Protein AF-A0A4Y9ZWA1-F1 (afdb_monomer_lite)

Foldseek 3Di:
DDDDDDDPVVPPPPPDDDPPPPPPPPDPPPPPDDPPPCPPPPPPDPPDDDDDDDDDDDDDPPVCVVVVVVVVVVVVVVCVVVVVVVVVVVVVVVVVVVVVVVVVVVVVVVVVVVVVVVVVVVVVVVVVVVVVPPDDPLVVDDFDDPVVCVVPPDPVLVPPVQVVDPVSNSVSRVVVVVVVVVVVVVVVVVVVVVVVVVVVVVVVVVVVVVVVVVVVVVVVVVVVVVVVVVVVVVVVPPDDDDDDDDDD

Radius of gyration: 60.55 Å; chains: 1; bounding box: 155×60×168 Å

Organism: NCBI:txid135208

Secondary structure (DSSP, 8-state):
-------GGGGGSTT-PPP------------------------------PPPPP-S----TTTHHHHHHHHHHHHHHHHHHHHHHHHHHHHHHHHHHHHHHHHHHHHHHHHHHHHHHHHHHHHHHHHHHHHHT---GGGGS----HHHHHHHS-GGGG-HHHHH-HHHHHHHHHHHHHHHHHHHHHHHHHHHHHHHHHHHHHHHHHHHHHHHHHHHHHHHHHHHHHHHHHHHHHHHH-PPPP------

Sequence (248 aa):
MHLMTTCSRCQAAAGRTPPRLRREPHRPLRTAYEAPVDLGLDVSPKQRHDPPQPHLQRPLAHHRRHLQGGAQDRARVATCIQEPANRAANAATRAHKQATAEARHEMDQTHLGLQNLLYEKRHLEREIDKCRQFASIYQDIPMYSTEEFVQLAPPEARTEAVMSNEHQLMLNRLGFELVERQRLD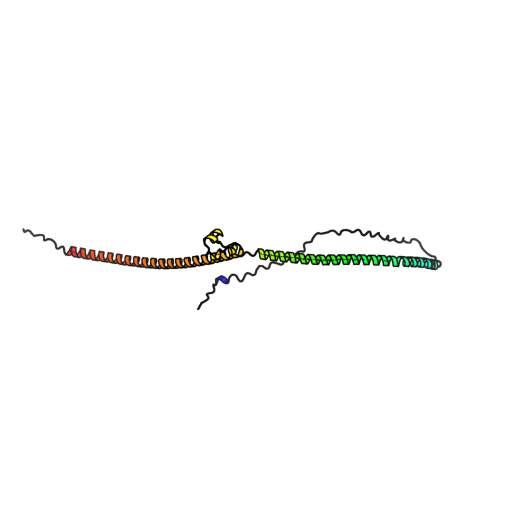KRAKELAQQKEELLKESKAKAAVVDNVKVQIDTLMKMAAEVGKKVDELVSTTAVPSASTPTPS

InterPro domains:
  IPR019163 THO complex, subunit 5 [PF09766] (85-232)
  IPR019163 THO complex, subunit 5 [PTHR13375] (85-235)

pLDDT: mean 75.82, std 22.79, range [34.41, 98.62]

Structure (mmCIF, N/CA/C/O backbone):
data_AF-A0A4Y9ZWA1-F1
#
_entry.id   AF-A0A4Y9ZWA1-F1
#
loop_
_atom_site.group_PDB
_atom_site.id
_atom_site.type_symbol
_atom_site.label_atom_id
_atom_site.label_alt_id
_atom_site.label_comp_id
_atom_site.label_asym_id
_atom_site.label_entity_id
_atom_site.label_seq_id
_atom_site.pdbx_PDB_ins_code
_atom_site.Cartn_x
_atom_site.Cartn_y
_atom_site.Cartn_z
_atom_site.occupancy
_atom_site.B_iso_or_equiv
_atom_site.auth_seq_id
_atom_site.auth_comp_id
_atom_site.auth_asym_id
_atom_site.auth_atom_id
_atom_site.pdbx_PDB_model_num
ATOM 1 N N . MET A 1 1 ? -0.146 15.873 38.771 1.00 43.28 1 MET A N 1
ATOM 2 C CA . MET A 1 1 ? 0.924 15.955 37.750 1.00 43.28 1 MET A CA 1
ATOM 3 C C . MET A 1 1 ? 1.484 1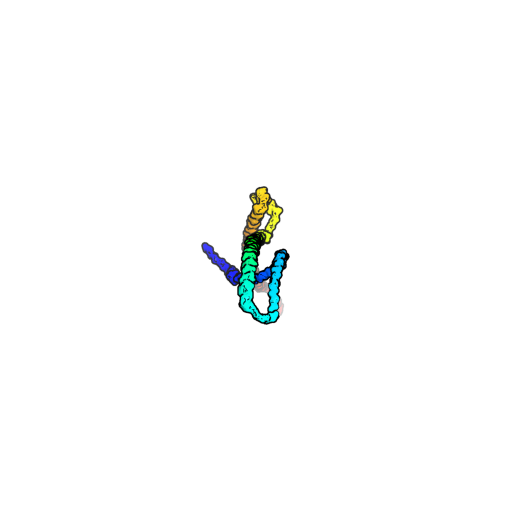4.554 37.583 1.00 43.28 1 MET A C 1
ATOM 5 O O . MET A 1 1 ? 1.758 13.906 38.581 1.00 43.28 1 MET A O 1
ATOM 9 N N . HIS A 1 2 ? 1.442 14.044 36.357 1.00 41.00 2 HIS A N 1
ATOM 10 C CA . HIS A 1 2 ? 1.299 12.626 36.026 1.00 41.00 2 HIS A CA 1
ATOM 11 C C . HIS A 1 2 ? 2.548 11.781 36.321 1.00 41.00 2 HIS A C 1
ATOM 13 O O . HIS A 1 2 ? 3.634 12.078 35.833 1.00 41.00 2 HIS A O 1
ATOM 19 N N . LEU A 1 3 ? 2.352 10.677 37.048 1.00 42.88 3 LEU A N 1
ATOM 20 C CA . LEU A 1 3 ? 3.281 9.550 37.103 1.00 42.88 3 LEU A CA 1
ATOM 21 C C . LEU A 1 3 ? 3.132 8.741 35.809 1.00 42.88 3 LEU A C 1
ATOM 23 O O . LEU A 1 3 ? 2.106 8.103 35.583 1.00 42.88 3 LEU A O 1
ATOM 27 N N . MET A 1 4 ? 4.154 8.779 34.955 1.00 46.38 4 MET A N 1
ATOM 28 C CA . MET A 1 4 ? 4.282 7.869 33.819 1.00 46.38 4 MET A CA 1
ATOM 29 C C . MET A 1 4 ? 4.766 6.508 34.316 1.00 46.38 4 MET A C 1
ATOM 31 O O . MET A 1 4 ? 5.947 6.307 34.584 1.00 46.38 4 MET A O 1
ATOM 35 N N . THR A 1 5 ? 3.839 5.565 34.445 1.00 50.94 5 THR A N 1
ATOM 36 C CA . THR A 1 5 ? 4.149 4.149 34.649 1.00 50.94 5 THR A CA 1
ATOM 37 C C . THR A 1 5 ? 4.496 3.546 33.288 1.00 50.94 5 THR A C 1
ATOM 39 O O . THR A 1 5 ? 3.624 3.310 32.452 1.00 50.94 5 THR A O 1
ATOM 42 N N . THR A 1 6 ? 5.783 3.341 33.024 1.00 55.28 6 THR A N 1
ATOM 43 C CA . THR A 1 6 ? 6.254 2.658 31.818 1.00 55.28 6 THR A CA 1
ATOM 44 C C . THR A 1 6 ? 5.997 1.156 31.947 1.00 55.28 6 THR A C 1
ATOM 46 O O . THR A 1 6 ? 6.427 0.484 32.881 1.00 55.28 6 THR A O 1
ATOM 49 N N . CYS A 1 7 ? 5.223 0.628 31.003 1.00 41.12 7 CYS A N 1
ATOM 50 C CA . CYS A 1 7 ? 4.844 -0.775 30.918 1.00 41.12 7 CYS A CA 1
ATOM 51 C C . CYS A 1 7 ? 6.077 -1.654 30.629 1.00 41.12 7 CYS A C 1
ATOM 53 O O . CYS A 1 7 ? 6.662 -1.597 29.548 1.00 41.12 7 CYS A O 1
ATOM 55 N N . SER A 1 8 ? 6.429 -2.519 31.585 1.00 49.88 8 SER A N 1
ATOM 56 C CA . SER A 1 8 ? 7.552 -3.475 31.537 1.00 49.88 8 SER A CA 1
ATOM 57 C C . SER A 1 8 ? 7.436 -4.537 30.418 1.00 49.88 8 SER A C 1
ATOM 59 O O . SER A 1 8 ? 8.360 -5.307 30.173 1.00 49.88 8 SER A O 1
ATOM 61 N N . ARG A 1 9 ? 6.331 -4.557 29.658 1.00 47.41 9 ARG A N 1
ATOM 62 C CA . ARG A 1 9 ? 6.114 -5.495 28.542 1.00 47.41 9 ARG A CA 1
ATOM 63 C C . ARG A 1 9 ? 6.717 -5.062 27.201 1.00 47.41 9 ARG A C 1
ATOM 65 O O . ARG A 1 9 ? 6.780 -5.885 26.293 1.00 47.41 9 ARG A O 1
ATOM 72 N N . CYS A 1 10 ? 7.211 -3.829 27.072 1.00 43.22 10 CYS A N 1
ATOM 73 C CA . CYS A 1 10 ? 7.828 -3.349 25.826 1.00 43.22 10 CYS A CA 1
ATOM 74 C C . CYS A 1 10 ? 9.330 -3.675 25.702 1.00 43.22 10 CYS A C 1
ATOM 76 O O . CYS A 1 10 ? 9.922 -3.439 24.652 1.00 43.22 10 CYS A O 1
ATOM 78 N N . GLN A 1 11 ? 9.962 -4.245 26.734 1.00 46.03 11 GLN A N 1
ATOM 79 C CA . GLN A 1 11 ? 11.420 -4.431 26.767 1.00 46.03 11 GLN A CA 1
ATOM 80 C C . GLN A 1 11 ? 11.912 -5.763 26.166 1.00 46.03 11 GLN A C 1
ATOM 82 O O . GLN A 1 11 ? 13.111 -6.021 26.140 1.00 46.03 11 GLN A O 1
ATOM 87 N N . ALA A 1 12 ? 11.014 -6.598 25.628 1.00 45.56 12 ALA A N 1
ATOM 88 C CA . ALA A 1 12 ? 11.356 -7.930 25.111 1.00 45.56 12 ALA A CA 1
ATOM 89 C C . ALA A 1 12 ? 11.562 -8.016 23.580 1.00 45.56 12 ALA A C 1
ATOM 91 O O . ALA A 1 12 ? 11.820 -9.103 23.063 1.00 45.56 12 ALA A O 1
ATOM 92 N N . ALA A 1 13 ? 11.470 -6.908 22.833 1.00 43.72 13 ALA A N 1
ATOM 93 C CA . ALA A 1 13 ? 11.552 -6.926 21.362 1.00 43.72 13 ALA A CA 1
ATOM 94 C C . ALA A 1 13 ? 12.786 -6.217 20.762 1.00 43.72 13 ALA A C 1
ATOM 96 O O . ALA A 1 13 ? 12.959 -6.229 19.548 1.00 43.72 13 ALA A O 1
ATOM 97 N N . ALA A 1 14 ? 13.676 -5.647 21.581 1.00 44.75 14 ALA A N 1
ATOM 98 C CA . ALA A 1 14 ? 14.806 -4.825 21.118 1.00 44.75 14 ALA A CA 1
ATOM 99 C C . ALA A 1 14 ? 16.137 -5.590 20.928 1.00 44.75 14 ALA A C 1
ATOM 101 O O . ALA A 1 14 ? 17.203 -4.983 20.947 1.00 44.75 14 ALA A O 1
ATOM 102 N N . GLY A 1 15 ? 16.102 -6.920 20.773 1.00 42.69 15 GLY A N 1
ATOM 103 C CA . GLY A 1 15 ? 17.313 -7.759 20.768 1.00 42.69 15 GLY A CA 1
ATOM 104 C C . GLY A 1 15 ? 17.444 -8.766 19.626 1.00 42.69 15 GLY A C 1
ATOM 105 O O . GLY A 1 15 ? 18.379 -9.561 19.637 1.00 42.69 15 GLY A O 1
ATOM 106 N N . ARG A 1 16 ? 16.537 -8.782 18.642 1.00 43.50 16 ARG A N 1
ATOM 107 C CA . ARG A 1 16 ? 16.669 -9.692 17.493 1.00 43.50 16 ARG A CA 1
ATOM 108 C C . ARG A 1 16 ? 17.358 -8.962 16.353 1.00 43.50 16 ARG A C 1
ATOM 110 O O . ARG A 1 16 ? 16.722 -8.308 15.533 1.00 43.50 16 ARG A O 1
ATOM 117 N N . THR A 1 17 ? 18.680 -9.075 16.331 1.00 53.56 17 THR A N 1
ATOM 118 C CA . THR A 1 17 ? 19.480 -8.823 15.136 1.00 53.56 17 THR A CA 1
ATOM 119 C C . THR A 1 17 ? 18.870 -9.606 13.966 1.00 53.56 17 THR A C 1
ATOM 121 O O . THR A 1 17 ? 18.650 -10.814 14.095 1.00 53.56 17 THR A O 1
ATOM 124 N N . PRO A 1 18 ? 18.553 -8.955 12.833 1.00 50.31 18 PRO A N 1
ATOM 125 C CA . PRO A 1 18 ? 18.079 -9.673 11.660 1.00 50.31 18 PRO A CA 1
ATOM 126 C C . PRO A 1 18 ? 19.168 -10.663 11.222 1.00 50.31 18 PRO A C 1
ATOM 128 O O . PRO A 1 18 ? 20.361 -10.349 11.348 1.00 50.31 18 PRO A O 1
ATOM 131 N N . PRO A 1 19 ? 18.804 -11.861 10.728 1.00 42.38 19 PRO A N 1
ATOM 132 C CA . PRO A 1 19 ? 19.794 -12.811 10.257 1.00 42.38 19 PRO A CA 1
ATOM 133 C C . PRO A 1 19 ? 20.601 -12.120 9.159 1.00 42.38 19 PRO A C 1
ATOM 135 O O . PRO A 1 19 ? 20.037 -11.627 8.181 1.00 42.38 19 PRO A O 1
ATOM 138 N N . ARG A 1 20 ? 21.927 -12.039 9.343 1.00 46.75 20 ARG A N 1
ATOM 139 C CA . ARG A 1 20 ? 22.844 -11.622 8.282 1.00 46.75 20 ARG A CA 1
ATOM 140 C C . ARG A 1 20 ? 22.593 -12.555 7.105 1.00 46.75 20 ARG A C 1
ATOM 142 O O . ARG A 1 20 ? 23.061 -13.692 7.118 1.00 46.75 20 ARG A O 1
ATOM 149 N N . LEU A 1 21 ? 21.846 -12.078 6.110 1.00 43.31 21 LEU A N 1
ATOM 150 C CA . LEU A 1 21 ? 21.773 -12.706 4.803 1.00 43.31 21 LEU A CA 1
ATOM 151 C C . LEU A 1 21 ? 23.219 -12.828 4.337 1.00 43.31 21 LEU A C 1
ATOM 153 O O . LEU A 1 21 ? 23.888 -11.818 4.089 1.00 43.31 21 LEU A O 1
ATOM 157 N N . ARG A 1 22 ? 23.734 -14.064 4.339 1.00 40.47 22 ARG A N 1
ATOM 158 C CA . ARG A 1 22 ? 25.028 -14.376 3.745 1.00 40.47 22 ARG A CA 1
ATOM 159 C C . ARG A 1 22 ? 24.984 -13.765 2.353 1.00 40.47 22 ARG A C 1
ATOM 161 O O . ARG A 1 22 ? 24.125 -14.122 1.552 1.00 40.47 22 ARG A O 1
ATOM 168 N N . ARG A 1 23 ? 25.878 -12.811 2.088 1.00 44.91 23 ARG A N 1
ATOM 169 C CA . ARG A 1 23 ? 26.215 -12.435 0.720 1.00 44.91 23 ARG A CA 1
ATOM 170 C C . ARG A 1 23 ? 26.844 -13.680 0.109 1.00 44.91 23 ARG A C 1
ATOM 172 O O . ARG A 1 23 ? 28.042 -13.900 0.253 1.00 44.91 23 ARG A O 1
ATOM 179 N N . GLU A 1 24 ? 26.005 -14.533 -0.465 1.00 41.31 24 GLU A N 1
ATOM 180 C CA . GLU A 1 24 ? 26.431 -15.537 -1.426 1.00 41.31 24 GLU A CA 1
ATOM 181 C C . GLU A 1 24 ? 27.261 -14.790 -2.479 1.00 41.31 24 GLU A C 1
ATOM 183 O O . GLU A 1 24 ? 26.775 -13.800 -3.042 1.00 41.31 24 GLU A O 1
ATOM 188 N N . PRO A 1 25 ? 28.527 -15.169 -2.712 1.00 39.69 25 PRO A N 1
ATOM 189 C CA . PRO A 1 25 ? 29.263 -14.610 -3.825 1.00 39.69 25 PRO A CA 1
ATOM 190 C C . PRO A 1 25 ? 28.511 -15.044 -5.080 1.00 39.69 25 PRO A C 1
ATOM 192 O O . PRO A 1 25 ? 28.431 -16.235 -5.373 1.00 39.69 25 PRO A O 1
ATOM 195 N N . HIS A 1 26 ? 27.906 -14.084 -5.784 1.00 41.75 26 HIS A N 1
ATOM 196 C CA . HIS A 1 26 ? 27.240 -14.343 -7.052 1.00 41.75 26 HIS A CA 1
ATOM 197 C C . HIS A 1 26 ? 28.223 -15.074 -7.967 1.00 41.75 26 HIS A C 1
ATOM 199 O O . HIS A 1 26 ? 29.169 -14.489 -8.493 1.00 41.75 26 HIS A O 1
ATOM 205 N N . ARG A 1 27 ? 27.996 -16.380 -8.130 1.00 42.94 27 ARG A N 1
ATOM 206 C CA . ARG A 1 27 ? 28.629 -17.191 -9.159 1.00 42.94 27 ARG A CA 1
ATOM 207 C C . ARG A 1 27 ? 28.273 -16.519 -10.485 1.00 42.94 27 ARG A C 1
ATOM 209 O O . ARG A 1 27 ? 27.078 -16.389 -10.762 1.00 42.94 27 ARG A O 1
ATOM 216 N N . PRO A 1 28 ? 29.246 -16.060 -11.286 1.00 40.94 28 PRO A N 1
ATOM 217 C CA . PRO A 1 28 ? 28.919 -15.492 -12.579 1.00 40.94 28 PRO A CA 1
ATOM 218 C C . PRO A 1 28 ? 28.241 -16.595 -13.388 1.00 40.94 28 PRO A C 1
ATOM 220 O O . PRO A 1 28 ? 28.810 -17.671 -13.597 1.00 40.94 28 PRO A O 1
ATOM 223 N N . LEU A 1 29 ? 26.987 -16.355 -13.774 1.00 42.50 29 LEU A N 1
ATOM 224 C CA . LEU A 1 29 ? 26.302 -17.195 -14.740 1.00 42.50 29 LEU A CA 1
ATOM 225 C C . LEU A 1 29 ? 27.134 -17.125 -16.019 1.00 42.50 29 LEU A C 1
ATOM 227 O O . LEU A 1 29 ? 27.251 -16.064 -16.628 1.00 42.50 29 LEU A O 1
ATOM 231 N N . ARG A 1 30 ? 27.756 -18.253 -16.383 1.00 43.47 30 ARG A N 1
ATOM 232 C CA . ARG A 1 30 ? 28.316 -18.460 -17.718 1.00 43.47 30 ARG A CA 1
ATOM 233 C C . ARG A 1 30 ? 27.165 -18.297 -18.704 1.00 43.47 30 ARG A C 1
ATOM 235 O O . ARG A 1 30 ? 26.399 -19.231 -18.919 1.00 43.47 30 ARG A O 1
ATOM 242 N N . THR A 1 31 ? 27.036 -17.110 -19.275 1.00 37.81 31 THR A N 1
ATOM 243 C CA . THR A 1 31 ? 26.234 -16.889 -20.469 1.00 37.81 31 THR A CA 1
ATOM 244 C C . THR A 1 31 ? 26.940 -17.600 -21.614 1.00 37.81 31 THR A C 1
ATOM 246 O O . THR A 1 31 ? 27.989 -17.168 -22.088 1.00 37.81 31 THR A O 1
ATOM 249 N N . ALA A 1 32 ? 26.396 -18.752 -21.992 1.00 46.44 32 ALA A N 1
ATOM 250 C CA . ALA A 1 32 ? 26.634 -19.356 -23.287 1.00 46.44 32 ALA A CA 1
ATOM 251 C C . ALA A 1 32 ? 25.995 -18.444 -24.343 1.00 46.44 32 ALA A C 1
ATOM 253 O O . ALA A 1 32 ? 24.777 -18.359 -24.382 1.00 46.44 32 ALA A O 1
ATOM 254 N N . TYR A 1 33 ? 26.814 -17.714 -25.099 1.00 41.97 33 TYR A N 1
ATOM 255 C CA . TYR A 1 33 ? 26.493 -16.957 -26.321 1.00 41.97 33 TYR A CA 1
ATOM 256 C C . TYR A 1 33 ? 27.827 -16.317 -26.748 1.00 41.97 33 TYR A C 1
ATOM 258 O O . TYR A 1 33 ? 28.450 -15.648 -25.932 1.00 41.97 33 TYR A O 1
ATOM 266 N N . GLU A 1 34 ? 28.426 -16.505 -27.913 1.00 36.47 34 GLU A N 1
ATOM 267 C CA . GLU A 1 34 ? 28.118 -17.216 -29.147 1.00 36.47 34 GLU A CA 1
ATOM 268 C C . GLU A 1 34 ? 29.480 -17.645 -29.724 1.00 36.47 34 GLU A C 1
ATOM 270 O O . GLU A 1 34 ? 30.508 -17.018 -29.442 1.00 36.47 34 GLU A O 1
ATOM 275 N N . ALA A 1 35 ? 29.514 -18.738 -30.487 1.00 40.69 35 ALA A N 1
ATOM 276 C CA . ALA A 1 35 ? 30.707 -19.115 -31.238 1.00 40.69 35 ALA A CA 1
ATOM 277 C C . ALA A 1 35 ? 31.173 -17.928 -32.108 1.00 40.69 35 ALA A C 1
ATOM 279 O O . ALA A 1 35 ? 30.326 -17.230 -32.668 1.00 40.69 35 ALA A O 1
ATOM 280 N N . PRO A 1 36 ? 32.488 -17.674 -32.226 1.00 38.84 36 PRO A N 1
ATOM 281 C CA . PRO A 1 36 ? 32.981 -16.603 -33.078 1.00 38.84 36 PRO A CA 1
ATOM 282 C C . PRO A 1 36 ? 32.501 -16.859 -34.507 1.00 38.84 36 PRO A C 1
ATOM 284 O O . PRO A 1 36 ? 32.773 -17.917 -35.075 1.00 38.84 36 PRO A O 1
ATOM 287 N N . VAL A 1 37 ? 31.764 -15.900 -35.068 1.00 46.84 37 VAL A N 1
ATOM 288 C CA . VAL A 1 37 ? 31.480 -15.871 -36.501 1.00 46.84 37 VAL A CA 1
ATOM 289 C C . VAL A 1 37 ? 32.829 -15.722 -37.187 1.00 46.84 37 VAL A C 1
ATOM 291 O O . VAL A 1 37 ? 33.472 -14.674 -37.105 1.00 46.84 37 VAL A O 1
ATOM 294 N N . ASP A 1 38 ? 33.276 -16.816 -37.791 1.00 41.38 38 ASP A N 1
ATOM 295 C CA . ASP A 1 38 ? 34.463 -16.884 -38.626 1.00 41.38 38 ASP A CA 1
ATOM 296 C C . ASP A 1 38 ? 34.188 -16.055 -39.885 1.00 41.38 38 ASP A C 1
ATOM 298 O O . ASP A 1 38 ? 33.695 -16.541 -40.904 1.00 41.38 38 ASP A O 1
ATOM 302 N N . LEU A 1 39 ? 34.410 -14.743 -39.783 1.00 44.44 39 LEU A N 1
ATOM 303 C CA . LEU A 1 39 ? 34.543 -13.883 -40.946 1.00 44.44 39 LEU A CA 1
ATOM 304 C C . LEU A 1 39 ? 35.854 -14.282 -41.606 1.00 44.44 39 LEU A C 1
ATOM 306 O O . LEU A 1 39 ? 36.912 -13.747 -41.273 1.00 44.44 39 LEU A O 1
ATOM 310 N N . GLY A 1 40 ? 35.742 -15.263 -42.504 1.00 42.88 40 GLY A N 1
ATOM 311 C CA . GLY A 1 40 ? 36.793 -15.739 -43.386 1.00 42.88 40 GLY A CA 1
ATOM 312 C C . GLY A 1 40 ? 37.426 -14.574 -44.131 1.00 42.88 40 GLY A C 1
ATOM 313 O O . GLY A 1 40 ? 37.027 -14.213 -45.235 1.00 42.88 40 GLY A O 1
ATOM 314 N N . LEU A 1 41 ? 38.431 -13.973 -43.505 1.00 40.38 41 LEU A N 1
ATOM 315 C CA . LEU A 1 41 ? 39.441 -13.214 -44.201 1.00 40.38 41 LEU A CA 1
ATOM 316 C C . LEU A 1 41 ? 40.274 -14.254 -44.927 1.00 40.38 41 LEU A C 1
ATOM 318 O O . LEU A 1 41 ? 41.019 -15.015 -44.310 1.00 40.38 41 LEU A O 1
ATOM 322 N N . ASP A 1 42 ? 40.089 -14.286 -46.239 1.00 38.88 42 ASP A N 1
ATOM 323 C CA . ASP A 1 42 ? 40.860 -15.065 -47.191 1.00 38.88 42 ASP A CA 1
ATOM 324 C C . ASP A 1 42 ? 42.324 -14.587 -47.147 1.00 38.88 42 ASP A C 1
ATOM 326 O O . ASP A 1 42 ? 42.802 -13.787 -47.954 1.00 38.88 42 ASP A O 1
ATOM 330 N N . VAL A 1 43 ? 43.050 -15.009 -46.110 1.00 45.50 43 VAL A N 1
ATOM 331 C CA . VAL A 1 43 ? 44.497 -14.859 -46.030 1.00 45.50 43 VAL A CA 1
ATOM 332 C C . VAL A 1 43 ? 45.061 -15.966 -46.901 1.00 45.50 43 VAL A C 1
ATOM 334 O O . VAL A 1 43 ? 45.414 -17.043 -46.419 1.00 45.50 43 VAL A O 1
ATOM 337 N N . SER A 1 44 ? 45.126 -15.688 -48.205 1.00 37.88 44 SER A N 1
ATOM 338 C CA . SER A 1 44 ? 45.866 -16.512 -49.157 1.00 37.88 44 SER A CA 1
ATOM 339 C C . SER A 1 44 ? 47.222 -16.893 -48.545 1.00 37.88 44 SER A C 1
ATOM 341 O O . SER A 1 44 ? 47.996 -16.001 -48.168 1.00 37.88 44 SER A O 1
ATOM 343 N N . PRO A 1 45 ? 47.535 -18.195 -48.409 1.00 39.03 45 PRO A N 1
ATOM 344 C CA . PRO A 1 45 ? 48.785 -18.620 -47.809 1.00 39.03 45 PRO A CA 1
ATOM 345 C C . PRO A 1 45 ? 49.942 -18.113 -48.670 1.00 39.03 45 PRO A C 1
ATOM 347 O O . PRO A 1 45 ? 50.088 -18.515 -49.825 1.00 39.03 45 PRO A O 1
ATOM 350 N N . LYS A 1 46 ? 50.804 -17.247 -48.117 1.00 47.31 46 LYS A N 1
ATOM 351 C CA . LYS A 1 46 ? 52.144 -17.035 -48.679 1.00 47.31 46 LYS A CA 1
ATOM 352 C C . LYS A 1 46 ? 52.817 -18.408 -48.717 1.00 47.31 46 LYS A C 1
ATOM 354 O O . LYS A 1 46 ? 53.214 -18.916 -47.668 1.00 47.31 46 LYS A O 1
ATOM 359 N N . GLN A 1 47 ? 52.910 -19.013 -49.903 1.00 41.50 47 GLN A N 1
ATOM 360 C CA . GLN A 1 47 ? 53.679 -20.232 -50.122 1.00 41.50 47 GLN A CA 1
ATOM 361 C C . GLN A 1 47 ? 55.104 -19.979 -49.621 1.00 41.50 47 GLN A C 1
ATOM 363 O O . GLN A 1 47 ? 55.851 -19.182 -50.191 1.00 41.50 47 GLN A O 1
ATOM 368 N N . ARG A 1 48 ? 55.468 -20.615 -48.504 1.00 39.25 48 ARG A N 1
ATOM 369 C CA . ARG A 1 48 ? 56.866 -20.720 -48.098 1.00 39.25 48 ARG A CA 1
ATOM 370 C C . ARG A 1 48 ? 57.510 -21.672 -49.092 1.00 39.25 48 ARG A C 1
ATOM 372 O O . ARG A 1 48 ? 57.252 -22.869 -49.050 1.00 39.25 48 ARG A O 1
ATOM 379 N N . HIS A 1 49 ? 58.299 -21.141 -50.014 1.00 41.72 49 HIS A N 1
ATOM 380 C CA . HIS A 1 49 ? 59.210 -21.982 -50.772 1.00 41.72 49 HIS A CA 1
ATOM 381 C C . HIS A 1 49 ? 60.340 -22.415 -49.835 1.00 41.72 49 HIS A C 1
ATOM 383 O O . HIS A 1 49 ? 61.194 -21.604 -49.474 1.00 41.72 49 HIS A O 1
ATOM 389 N N . ASP A 1 50 ? 60.311 -23.681 -49.419 1.00 34.41 50 ASP A N 1
ATOM 390 C CA . ASP A 1 50 ? 61.444 -24.327 -48.763 1.00 34.41 50 ASP A CA 1
ATOM 391 C C . ASP A 1 50 ? 62.615 -24.448 -49.756 1.00 34.41 50 ASP A C 1
ATOM 393 O O . ASP A 1 50 ? 62.403 -24.799 -50.923 1.00 34.41 50 ASP A O 1
ATOM 397 N N . PRO A 1 51 ? 63.860 -24.153 -49.341 1.00 43.53 51 PRO A N 1
ATOM 398 C CA . PRO A 1 51 ? 65.014 -24.291 -50.216 1.00 43.53 51 PRO A CA 1
ATOM 399 C C . PRO A 1 51 ? 65.397 -25.777 -50.346 1.00 43.53 51 PRO A C 1
ATOM 401 O O . PRO A 1 51 ? 65.382 -26.502 -49.347 1.00 43.53 51 PRO A O 1
ATOM 404 N N . PRO A 1 52 ? 65.789 -26.262 -51.540 1.00 38.25 52 PRO A N 1
ATOM 405 C CA . PRO A 1 52 ? 66.197 -27.650 -51.699 1.00 38.25 52 PRO A CA 1
ATOM 406 C C . PRO A 1 52 ? 67.560 -27.900 -51.033 1.00 38.25 52 PRO A C 1
ATOM 408 O O . PRO A 1 52 ? 68.491 -27.099 -51.146 1.00 38.25 52 PRO A O 1
ATOM 411 N N . GLN A 1 53 ? 67.659 -29.031 -50.330 1.00 39.81 53 GLN A N 1
ATOM 412 C CA . GLN A 1 53 ? 68.860 -29.520 -49.643 1.00 39.81 53 GLN A CA 1
ATOM 413 C C . GLN A 1 53 ? 70.039 -29.748 -50.613 1.00 39.81 53 GLN A C 1
ATOM 415 O O . GLN A 1 53 ? 69.829 -30.254 -51.721 1.00 39.81 53 GLN A O 1
ATOM 420 N N . PRO A 1 54 ? 71.290 -29.448 -50.209 1.00 48.81 54 PRO A N 1
ATOM 421 C CA . PRO A 1 54 ? 72.451 -29.576 -51.075 1.00 48.81 54 PRO A CA 1
ATOM 422 C C . PRO A 1 54 ? 73.038 -30.989 -50.981 1.00 48.81 54 PRO A C 1
ATOM 424 O O . PRO A 1 54 ? 73.400 -31.444 -49.898 1.00 48.81 54 PRO A O 1
ATOM 427 N N . HIS A 1 55 ? 73.212 -31.668 -52.114 1.00 46.12 55 HIS A N 1
ATOM 428 C CA . HIS A 1 55 ? 74.079 -32.842 -52.186 1.00 46.12 55 HIS A CA 1
ATOM 429 C C . HIS A 1 55 ? 75.140 -32.677 -53.285 1.00 46.12 55 HIS A C 1
ATOM 431 O O . HIS A 1 55 ? 74.851 -32.265 -54.403 1.00 46.12 55 HIS A O 1
ATOM 437 N N . LEU A 1 56 ? 76.365 -33.027 -52.881 1.00 40.53 56 LEU A N 1
ATOM 438 C CA . LEU A 1 56 ? 77.648 -33.145 -53.586 1.00 40.53 56 LEU A CA 1
ATOM 439 C C . LEU A 1 56 ? 78.555 -31.906 -53.824 1.00 40.53 56 LEU A C 1
ATOM 441 O O . LEU A 1 56 ? 78.279 -30.978 -54.576 1.00 40.53 56 LEU A O 1
ATOM 445 N N . GLN A 1 57 ? 79.695 -32.010 -53.121 1.00 42.72 57 GLN A N 1
ATOM 446 C CA . GLN A 1 57 ? 81.027 -31.380 -53.135 1.00 42.72 57 GLN A CA 1
ATOM 447 C C . GLN A 1 57 ? 81.482 -30.394 -54.254 1.00 42.72 57 GLN A C 1
ATOM 449 O O . GLN A 1 57 ? 81.504 -30.718 -55.432 1.00 42.72 57 GLN A O 1
ATOM 454 N N . ARG A 1 58 ? 81.999 -29.234 -53.769 1.00 43.38 58 ARG A N 1
ATOM 455 C CA . ARG A 1 58 ? 83.248 -28.434 -54.052 1.00 43.38 58 ARG A CA 1
ATOM 456 C C . ARG A 1 58 ? 84.209 -28.847 -55.212 1.00 43.38 58 ARG A C 1
ATOM 458 O O . ARG A 1 58 ? 84.248 -30.028 -55.512 1.00 43.38 58 ARG A O 1
ATOM 465 N N . PRO A 1 59 ? 85.186 -27.997 -55.667 1.00 54.75 59 PRO A N 1
ATOM 466 C CA . PRO A 1 59 ? 85.457 -26.557 -55.429 1.00 54.75 59 PRO A CA 1
ATOM 467 C C . PRO A 1 59 ? 85.942 -25.754 -56.682 1.00 54.75 59 PRO A C 1
ATOM 469 O O . PRO A 1 59 ? 86.910 -26.136 -57.325 1.00 54.75 59 PRO A O 1
ATOM 472 N N . LEU A 1 60 ? 85.436 -24.537 -56.937 1.00 43.94 60 LEU A N 1
ATOM 473 C CA . LEU A 1 60 ? 86.159 -23.542 -57.765 1.00 43.94 60 LEU A CA 1
ATOM 474 C C . LEU A 1 60 ? 86.068 -22.149 -57.128 1.00 43.94 60 LEU A C 1
ATOM 476 O O . LEU A 1 60 ? 85.149 -21.370 -57.370 1.00 43.94 60 LEU A O 1
ATOM 480 N N . ALA A 1 61 ? 87.026 -21.842 -56.253 1.00 52.59 61 ALA A N 1
ATOM 481 C CA . ALA A 1 61 ? 87.018 -20.652 -55.400 1.00 52.59 61 ALA A CA 1
ATOM 482 C C . ALA A 1 61 ? 87.341 -19.323 -56.125 1.00 52.59 61 ALA A C 1
ATOM 484 O O . ALA A 1 61 ? 87.153 -18.260 -55.537 1.00 52.59 61 ALA A O 1
ATOM 485 N N . HIS A 1 62 ? 87.776 -19.345 -57.394 1.00 47.00 62 HIS A N 1
ATOM 486 C CA . HIS A 1 62 ? 88.159 -18.124 -58.125 1.00 47.00 62 HIS A CA 1
ATOM 487 C C . HIS A 1 62 ? 87.071 -17.554 -59.053 1.00 47.00 62 HIS A C 1
ATOM 489 O O . HIS A 1 62 ? 86.945 -16.337 -59.142 1.00 47.00 62 HIS A O 1
ATOM 495 N N . HIS A 1 63 ? 86.205 -18.384 -59.645 1.00 44.75 63 HIS A N 1
ATOM 496 C CA . HIS A 1 63 ? 85.017 -17.914 -60.388 1.00 44.75 63 HIS A CA 1
ATOM 497 C C . HIS A 1 63 ? 83.824 -17.580 -59.477 1.00 44.75 63 HIS A C 1
ATOM 499 O O . HIS A 1 63 ? 82.895 -16.869 -59.862 1.00 44.75 63 HIS A O 1
ATOM 505 N N . ARG A 1 64 ? 83.865 -18.057 -58.228 1.00 45.59 64 ARG A N 1
ATOM 506 C CA . ARG A 1 64 ? 82.789 -17.873 -57.254 1.00 45.59 64 ARG A CA 1
ATOM 507 C C . ARG A 1 64 ? 82.629 -16.421 -56.800 1.00 45.59 64 ARG A C 1
ATOM 509 O O . ARG A 1 64 ? 81.514 -16.049 -56.476 1.00 45.59 64 ARG A O 1
ATOM 516 N N . ARG A 1 65 ? 83.682 -15.592 -56.828 1.00 45.66 65 ARG A N 1
ATOM 517 C CA . ARG A 1 65 ? 83.622 -14.179 -56.395 1.00 45.66 65 ARG A CA 1
ATOM 518 C C . ARG A 1 65 ? 82.896 -13.255 -57.391 1.00 45.66 65 ARG A C 1
ATOM 520 O O . ARG A 1 65 ? 82.120 -12.415 -56.953 1.00 45.66 65 ARG A O 1
ATOM 527 N N . HIS A 1 66 ? 83.059 -13.452 -58.705 1.00 47.22 66 HIS A N 1
ATOM 528 C CA . HIS A 1 66 ? 82.355 -12.658 -59.731 1.00 47.22 66 HIS A CA 1
ATOM 529 C C . HIS A 1 66 ? 80.885 -13.079 -59.916 1.00 47.22 66 HIS A C 1
ATOM 531 O O . HIS A 1 66 ? 80.014 -12.222 -60.049 1.00 47.22 66 HIS A O 1
ATOM 537 N N . LEU A 1 67 ? 80.582 -14.383 -59.842 1.00 47.75 67 LEU A N 1
ATOM 538 C CA . LEU A 1 67 ? 79.199 -14.887 -59.818 1.00 47.75 67 LEU A CA 1
ATOM 539 C C . LEU A 1 67 ? 78.481 -14.564 -58.494 1.00 47.75 67 LEU A C 1
ATOM 541 O O . LEU A 1 67 ? 77.274 -14.334 -58.500 1.00 47.75 67 LEU A O 1
ATOM 545 N N . GLN A 1 68 ? 79.207 -14.489 -57.368 1.00 52.34 68 GLN A N 1
ATOM 546 C CA . GLN A 1 68 ? 78.654 -14.024 -56.090 1.00 52.34 68 GLN A CA 1
ATOM 547 C C . GLN A 1 68 ? 78.261 -12.548 -56.118 1.00 52.34 68 GLN A C 1
ATOM 549 O O . GLN A 1 68 ? 77.250 -12.229 -55.507 1.00 52.34 68 GLN A O 1
ATOM 554 N N . GLY A 1 69 ? 78.989 -11.679 -56.830 1.00 54.09 69 GLY A N 1
ATOM 555 C CA . GLY A 1 69 ? 78.606 -10.273 -57.013 1.00 54.09 69 GLY A CA 1
ATOM 556 C C . GLY A 1 69 ? 77.267 -10.141 -57.741 1.00 54.09 69 GLY A C 1
ATOM 557 O O . GLY A 1 69 ? 76.319 -9.610 -57.181 1.00 54.09 69 GLY A O 1
ATOM 558 N N . GLY A 1 70 ? 77.124 -10.765 -58.917 1.00 61.75 70 GLY A N 1
ATOM 559 C CA . GLY A 1 70 ? 75.866 -10.733 -59.679 1.00 61.75 70 GLY A CA 1
ATOM 560 C C . GLY A 1 70 ? 74.685 -11.434 -58.988 1.00 61.75 70 GLY A C 1
ATOM 561 O O . GLY A 1 70 ? 73.542 -10.998 -59.124 1.00 61.75 70 GLY A O 1
ATOM 562 N N . ALA A 1 71 ? 74.934 -12.498 -58.216 1.00 65.56 71 ALA A N 1
ATOM 563 C CA . ALA A 1 71 ? 73.910 -13.133 -57.384 1.00 65.56 71 ALA A CA 1
ATOM 564 C C . ALA A 1 71 ? 73.526 -12.267 -56.169 1.00 65.56 71 ALA A C 1
ATOM 566 O O . ALA A 1 71 ? 72.346 -12.190 -55.830 1.00 65.56 71 ALA A O 1
ATOM 567 N N . GLN A 1 72 ? 74.490 -11.582 -55.544 1.00 68.62 72 GLN A N 1
ATOM 568 C CA . GLN A 1 72 ? 74.233 -10.609 -54.479 1.00 68.62 72 GLN A CA 1
ATOM 569 C C . GLN A 1 72 ? 73.494 -9.380 -55.006 1.00 68.62 72 GLN A C 1
ATOM 571 O O . GLN A 1 72 ? 72.591 -8.907 -54.328 1.00 68.62 72 GLN A O 1
ATOM 576 N N . ASP A 1 73 ? 73.799 -8.904 -56.210 1.00 72.06 73 ASP A N 1
ATOM 577 C CA . ASP A 1 73 ? 73.116 -7.769 -56.831 1.00 72.06 73 ASP A CA 1
ATOM 578 C C . ASP A 1 73 ? 71.672 -8.125 -57.207 1.00 72.06 73 ASP A C 1
ATOM 580 O O . ASP A 1 73 ? 70.751 -7.371 -56.895 1.00 72.06 73 ASP A O 1
ATOM 584 N N . ARG A 1 74 ? 71.427 -9.322 -57.765 1.00 76.25 74 ARG A N 1
ATOM 585 C CA . ARG A 1 74 ? 70.059 -9.829 -57.998 1.00 76.25 74 ARG A CA 1
ATOM 586 C C . ARG A 1 74 ? 69.280 -10.012 -56.697 1.00 76.25 74 ARG A C 1
ATOM 588 O O . ARG A 1 74 ? 68.112 -9.638 -56.638 1.00 76.25 74 ARG A O 1
ATOM 595 N N . ALA A 1 75 ? 69.918 -10.543 -55.654 1.00 76.75 75 ALA A N 1
ATOM 596 C CA . ALA A 1 75 ? 69.306 -10.661 -54.334 1.00 76.75 75 ALA A CA 1
ATOM 597 C C . ALA A 1 75 ? 68.992 -9.280 -53.739 1.00 76.75 75 ALA A C 1
ATOM 599 O O . ALA A 1 75 ? 67.896 -9.078 -53.238 1.00 76.75 75 ALA A O 1
ATOM 600 N N . ARG A 1 76 ? 69.898 -8.301 -53.856 1.00 78.00 76 ARG A N 1
ATOM 601 C CA . ARG A 1 76 ? 69.685 -6.918 -53.400 1.00 78.00 76 ARG A CA 1
ATOM 602 C C . ARG A 1 76 ? 68.520 -6.249 -54.119 1.00 78.00 76 ARG A C 1
ATOM 604 O O . ARG A 1 76 ? 67.695 -5.629 -53.456 1.00 78.00 76 ARG A O 1
ATOM 611 N N . VAL A 1 77 ? 68.421 -6.396 -55.441 1.00 80.44 77 VAL A N 1
ATOM 612 C CA . VAL A 1 77 ? 67.292 -5.872 -56.228 1.00 80.44 77 VAL A CA 1
ATOM 613 C C . VAL A 1 77 ? 65.985 -6.556 -55.822 1.00 80.44 77 VAL A C 1
ATOM 615 O O . VAL A 1 77 ? 64.994 -5.869 -55.589 1.00 80.44 77 VAL A O 1
ATOM 618 N N . ALA A 1 78 ? 65.984 -7.882 -55.650 1.00 79.62 78 ALA A N 1
ATOM 619 C CA . ALA A 1 78 ? 64.813 -8.614 -55.172 1.00 79.62 78 ALA A CA 1
ATOM 620 C C . ALA A 1 78 ? 64.374 -8.135 -53.779 1.00 79.62 78 ALA A C 1
ATOM 622 O O . ALA A 1 78 ? 63.201 -7.826 -53.584 1.00 79.62 78 ALA A O 1
ATOM 623 N N . THR A 1 79 ? 65.301 -7.979 -52.833 1.00 81.12 79 THR A N 1
ATOM 624 C CA . THR A 1 79 ? 65.003 -7.425 -51.506 1.00 81.12 79 THR A CA 1
ATOM 625 C C . THR A 1 79 ? 64.480 -5.991 -51.612 1.00 81.12 79 THR A C 1
ATOM 627 O O . THR A 1 79 ? 63.477 -5.666 -50.989 1.00 81.12 79 THR A O 1
ATOM 630 N N . CYS A 1 80 ? 65.068 -5.146 -52.464 1.00 82.38 80 CYS A N 1
ATOM 631 C CA . CYS A 1 80 ? 64.621 -3.765 -52.675 1.00 82.38 80 CYS A CA 1
ATOM 632 C C . CYS A 1 80 ? 63.175 -3.678 -53.205 1.00 82.38 80 CYS A C 1
ATOM 634 O O . CYS A 1 80 ? 62.447 -2.758 -52.841 1.00 82.38 80 CYS A O 1
ATOM 636 N N . ILE A 1 81 ? 62.734 -4.658 -54.004 1.00 82.75 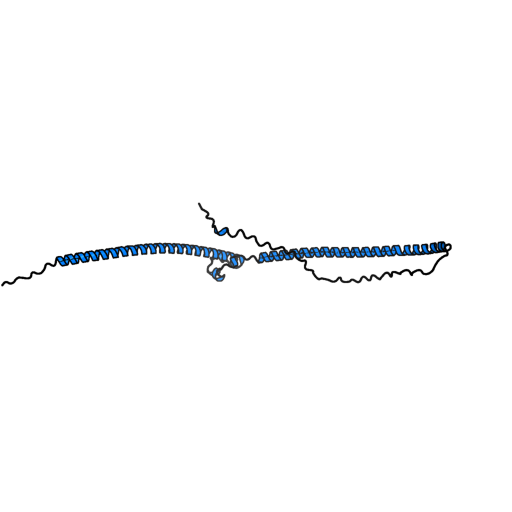81 ILE A N 1
ATOM 637 C CA . ILE A 1 81 ? 61.347 -4.770 -54.491 1.00 82.75 81 ILE A CA 1
ATOM 638 C C . ILE A 1 81 ? 60.411 -5.342 -53.408 1.00 82.75 81 ILE A C 1
ATOM 640 O O . ILE A 1 81 ? 59.274 -4.894 -53.269 1.00 82.75 81 ILE A O 1
ATOM 644 N N . GLN A 1 82 ? 60.871 -6.313 -52.615 1.00 82.81 82 GLN A N 1
ATOM 645 C CA . GLN A 1 82 ? 60.054 -6.982 -51.591 1.00 82.81 82 GLN A CA 1
ATOM 646 C C . GLN A 1 82 ? 59.841 -6.131 -50.328 1.00 82.81 82 GLN A C 1
ATOM 648 O O . GLN A 1 82 ? 58.768 -6.162 -49.729 1.00 82.81 82 GLN A O 1
ATOM 653 N N . GLU A 1 83 ? 60.836 -5.348 -49.920 1.00 88.44 83 GLU A N 1
ATOM 654 C CA . GLU A 1 83 ? 60.793 -4.474 -48.741 1.00 88.44 83 GLU A CA 1
ATOM 655 C C . GLU A 1 83 ? 59.608 -3.481 -48.725 1.00 88.44 83 GLU A C 1
ATOM 657 O O . GLU A 1 83 ? 58.873 -3.459 -47.733 1.00 88.44 83 GLU A O 1
ATOM 662 N N . PRO A 1 84 ? 59.346 -2.673 -49.774 1.00 90.56 84 PRO A N 1
ATOM 663 C CA . PRO A 1 84 ? 58.191 -1.775 -49.799 1.00 90.56 84 PRO A CA 1
ATOM 664 C C . PRO A 1 84 ? 56.856 -2.532 -49.809 1.00 90.56 84 PRO A C 1
ATOM 666 O O . PRO A 1 84 ? 55.931 -2.106 -49.120 1.00 90.56 84 PRO A O 1
ATOM 669 N N . ALA A 1 85 ? 56.761 -3.672 -50.502 1.00 90.00 85 ALA A N 1
ATOM 670 C CA . ALA A 1 85 ? 55.557 -4.506 -50.504 1.00 90.00 85 ALA A CA 1
ATOM 671 C C . ALA A 1 85 ? 55.266 -5.095 -49.111 1.00 90.00 85 ALA A C 1
ATOM 673 O O . ALA A 1 85 ? 54.131 -5.058 -48.636 1.00 90.00 85 ALA A O 1
ATOM 674 N N . ASN A 1 86 ? 56.299 -5.565 -48.405 1.00 92.31 86 ASN A N 1
ATOM 675 C CA . ASN A 1 86 ? 56.175 -6.043 -47.028 1.00 92.31 86 ASN A CA 1
ATOM 676 C C . ASN A 1 86 ? 55.832 -4.905 -46.054 1.00 92.31 86 ASN A C 1
ATOM 678 O O . ASN A 1 86 ? 55.004 -5.097 -45.163 1.00 92.31 86 ASN A O 1
ATOM 682 N N . ARG A 1 87 ? 56.406 -3.706 -46.231 1.00 92.75 87 ARG A N 1
ATOM 683 C CA . ARG A 1 87 ? 56.030 -2.514 -45.450 1.00 92.75 87 ARG A CA 1
ATOM 684 C C . ARG A 1 87 ? 54.567 -2.128 -45.672 1.00 92.75 87 ARG A C 1
ATOM 686 O O . ARG A 1 87 ? 53.866 -1.905 -44.689 1.00 92.75 87 ARG A O 1
ATOM 693 N N . ALA A 1 88 ? 54.097 -2.114 -46.920 1.00 93.50 88 ALA A N 1
ATOM 694 C CA . ALA A 1 88 ? 52.705 -1.820 -47.259 1.00 93.50 88 ALA A CA 1
ATOM 695 C C . ALA A 1 88 ? 51.736 -2.858 -46.669 1.00 93.50 88 ALA A C 1
ATOM 697 O O . ALA A 1 88 ? 50.760 -2.486 -46.023 1.00 93.50 88 ALA A O 1
ATOM 698 N N . ALA A 1 89 ? 52.043 -4.154 -46.793 1.00 94.00 89 ALA A N 1
ATOM 699 C CA . ALA A 1 89 ? 51.231 -5.224 -46.210 1.00 94.00 89 ALA A CA 1
ATOM 700 C C . ALA A 1 89 ? 51.168 -5.139 -44.673 1.00 94.00 89 ALA A C 1
ATOM 702 O O . ALA A 1 89 ? 50.103 -5.295 -44.070 1.00 94.00 89 ALA A O 1
ATOM 703 N N . ASN A 1 90 ? 52.297 -4.836 -44.025 1.00 95.19 90 ASN A N 1
ATOM 704 C CA . ASN A 1 90 ? 52.352 -4.647 -42.576 1.00 95.19 90 ASN A CA 1
ATOM 705 C C . ASN A 1 90 ? 51.582 -3.396 -42.130 1.00 95.19 90 ASN A C 1
ATOM 707 O O . ASN A 1 90 ? 50.919 -3.435 -41.093 1.00 95.19 90 ASN A O 1
ATOM 711 N N . ALA A 1 91 ? 51.642 -2.302 -42.895 1.00 95.75 91 ALA A N 1
ATOM 712 C CA . ALA A 1 91 ? 50.881 -1.085 -42.625 1.00 95.75 91 ALA A CA 1
ATOM 713 C C . ALA A 1 91 ? 49.370 -1.322 -42.765 1.00 95.75 91 ALA A C 1
ATOM 715 O O . ALA A 1 91 ? 48.626 -0.985 -41.848 1.00 95.75 91 ALA A O 1
ATOM 716 N N . ALA A 1 92 ? 48.930 -1.992 -43.836 1.00 95.56 92 ALA A N 1
ATOM 717 C CA . ALA A 1 92 ? 47.531 -2.379 -44.025 1.00 95.56 92 ALA A CA 1
ATOM 718 C C . ALA A 1 92 ? 47.037 -3.283 -42.884 1.00 95.56 92 ALA A C 1
ATOM 720 O O . ALA A 1 92 ? 45.993 -3.033 -42.290 1.00 95.56 92 ALA A O 1
ATOM 721 N N . THR A 1 93 ? 47.839 -4.278 -42.489 1.00 96.12 93 THR A N 1
ATOM 722 C CA . THR A 1 93 ? 47.516 -5.157 -41.352 1.00 96.12 93 THR A CA 1
ATOM 723 C C . THR A 1 93 ? 47.356 -4.368 -40.051 1.00 96.12 93 THR A C 1
ATOM 725 O O . THR A 1 93 ? 46.447 -4.642 -39.270 1.00 96.12 93 THR A O 1
ATOM 728 N N . ARG A 1 94 ? 48.228 -3.385 -39.792 1.00 96.56 94 ARG A N 1
ATOM 729 C CA . ARG A 1 94 ? 48.122 -2.517 -38.607 1.00 96.56 94 ARG A CA 1
ATOM 730 C C . ARG A 1 94 ? 46.876 -1.639 -38.664 1.00 96.56 94 ARG A C 1
ATOM 732 O O . ARG A 1 94 ? 46.196 -1.537 -37.652 1.00 96.56 94 ARG A O 1
ATOM 739 N N . ALA A 1 95 ? 46.561 -1.070 -39.827 1.00 96.75 95 ALA A N 1
ATOM 740 C CA . ALA A 1 95 ? 45.368 -0.252 -40.022 1.00 96.75 95 ALA A CA 1
ATOM 741 C C . ALA A 1 95 ? 44.085 -1.055 -39.761 1.00 96.75 95 ALA A C 1
ATOM 743 O O . ALA A 1 95 ? 43.237 -0.611 -38.995 1.00 96.75 95 ALA A O 1
ATOM 744 N N . HIS A 1 96 ? 43.977 -2.273 -40.301 1.00 96.62 96 HIS A N 1
ATOM 745 C CA . HIS A 1 96 ? 42.826 -3.140 -40.034 1.00 96.62 96 HIS A CA 1
ATOM 746 C C . HIS A 1 96 ? 42.730 -3.539 -38.561 1.00 96.62 96 HIS A C 1
ATOM 748 O O . HIS A 1 96 ? 41.651 -3.457 -37.981 1.00 96.62 96 HIS A O 1
ATOM 754 N N . LYS A 1 97 ? 43.852 -3.903 -37.925 1.00 97.75 97 LYS A N 1
ATOM 755 C CA . LYS A 1 97 ? 43.873 -4.194 -36.483 1.00 97.75 97 LYS A CA 1
ATOM 756 C C . LYS A 1 97 ? 43.391 -3.002 -35.662 1.00 97.75 97 LYS A C 1
ATOM 758 O O . LYS A 1 97 ? 42.563 -3.188 -34.777 1.00 97.75 97 LYS A O 1
ATOM 763 N N . GLN A 1 98 ? 43.864 -1.800 -35.983 1.00 97.38 98 GLN A N 1
ATOM 764 C CA . GLN A 1 98 ? 43.459 -0.576 -35.302 1.00 97.38 98 GLN A CA 1
ATOM 765 C C . GLN A 1 98 ? 41.962 -0.300 -35.488 1.00 97.38 98 GLN A C 1
ATOM 767 O O . GLN A 1 98 ? 41.259 -0.156 -34.496 1.00 97.38 98 GLN A O 1
ATOM 772 N N . ALA A 1 99 ? 41.455 -0.353 -36.723 1.00 97.50 99 ALA A N 1
ATOM 773 C CA . ALA A 1 99 ? 40.036 -0.146 -37.011 1.00 97.50 99 ALA A CA 1
ATOM 774 C C . ALA A 1 99 ? 39.138 -1.159 -36.277 1.00 97.50 99 ALA A C 1
ATOM 776 O O . ALA A 1 99 ? 38.122 -0.793 -35.691 1.00 97.50 99 ALA A O 1
ATOM 777 N N . THR A 1 100 ? 39.527 -2.440 -36.241 1.00 97.38 100 THR A N 1
ATOM 778 C CA . THR A 1 100 ? 38.775 -3.457 -35.485 1.00 97.38 100 THR A CA 1
ATOM 779 C C . THR A 1 100 ? 38.850 -3.244 -33.974 1.00 97.38 100 THR A C 1
ATOM 781 O O . THR A 1 100 ? 37.878 -3.517 -33.272 1.00 97.38 100 THR A O 1
ATOM 784 N N . ALA A 1 101 ? 39.979 -2.748 -33.459 1.00 97.75 101 ALA A N 1
ATOM 785 C CA . ALA A 1 101 ? 40.138 -2.448 -32.041 1.00 97.75 101 ALA A CA 1
ATOM 786 C C . ALA A 1 101 ? 39.288 -1.241 -31.621 1.00 97.75 101 ALA A C 1
ATOM 788 O O . ALA A 1 101 ? 38.666 -1.289 -30.564 1.00 97.75 101 ALA A O 1
ATOM 789 N N . GLU A 1 102 ? 39.216 -0.205 -32.459 1.00 97.75 102 GLU A N 1
ATOM 790 C CA . GLU A 1 102 ? 38.360 0.970 -32.262 1.00 97.75 102 GLU A CA 1
ATOM 791 C C . GLU A 1 102 ? 36.880 0.582 -32.276 1.00 97.75 102 GLU A C 1
ATOM 793 O O . GLU A 1 102 ? 36.178 0.839 -31.301 1.00 97.75 102 GLU A O 1
ATOM 798 N N . ALA A 1 103 ? 36.431 -0.154 -33.298 1.00 97.62 103 ALA A N 1
ATOM 799 C CA . ALA A 1 103 ? 35.050 -0.633 -33.374 1.00 97.62 103 ALA A CA 1
ATOM 800 C C . ALA A 1 103 ? 34.674 -1.515 -32.167 1.00 97.62 103 ALA A C 1
ATOM 802 O O . ALA A 1 103 ? 33.592 -1.383 -31.591 1.00 97.62 103 ALA A O 1
ATOM 803 N N . ARG A 1 104 ? 35.586 -2.396 -31.730 1.00 97.69 104 ARG A N 1
ATOM 804 C CA . ARG A 1 104 ? 35.390 -3.210 -30.522 1.00 97.69 104 ARG A CA 1
ATOM 805 C C . ARG A 1 104 ? 35.310 -2.342 -29.265 1.00 97.69 104 ARG A C 1
ATOM 807 O O . ARG A 1 104 ? 34.511 -2.633 -28.382 1.00 97.69 104 ARG A O 1
ATOM 814 N N . HIS A 1 105 ? 36.123 -1.294 -29.174 1.00 98.00 105 HIS A N 1
ATOM 815 C CA . HIS A 1 105 ? 36.110 -0.384 -28.036 1.00 98.00 105 HIS A CA 1
ATOM 816 C C . HIS A 1 105 ? 34.794 0.397 -27.945 1.00 98.00 105 HIS A C 1
ATOM 818 O O . HIS A 1 105 ? 34.217 0.481 -26.864 1.00 98.00 105 HIS A O 1
ATOM 824 N N . GLU A 1 106 ? 34.282 0.904 -29.067 1.00 98.00 106 GLU A N 1
ATOM 825 C CA . GLU A 1 106 ? 32.976 1.573 -29.129 1.00 98.00 106 GLU A CA 1
ATOM 826 C C . GLU A 1 106 ? 31.831 0.627 -28.732 1.00 98.00 106 GLU A C 1
ATOM 828 O O . GLU A 1 106 ? 30.954 0.987 -27.940 1.00 98.00 106 GLU A O 1
ATOM 833 N N . MET A 1 107 ? 31.866 -0.621 -29.207 1.00 98.38 107 MET A N 1
ATOM 834 C CA . MET A 1 107 ? 30.919 -1.659 -28.790 1.00 98.38 107 MET A CA 1
ATOM 835 C C . MET A 1 107 ? 30.995 -1.925 -27.276 1.00 98.38 107 MET A C 1
ATOM 837 O O . MET A 1 107 ? 29.965 -1.976 -26.605 1.00 98.38 107 MET A O 1
ATOM 841 N N . ASP A 1 108 ? 32.196 -2.052 -26.708 1.00 98.25 108 ASP A N 1
ATOM 842 C CA . ASP A 1 108 ? 32.375 -2.284 -25.270 1.00 98.25 108 ASP A CA 1
ATOM 843 C C . ASP A 1 108 ? 31.847 -1.092 -24.438 1.00 98.25 108 ASP A C 1
ATOM 845 O O . ASP A 1 108 ? 31.196 -1.291 -23.406 1.00 98.25 108 ASP A O 1
ATOM 849 N N . GLN A 1 109 ? 32.062 0.147 -24.899 1.00 98.25 109 GLN A N 1
ATOM 850 C CA . GLN A 1 109 ? 31.533 1.355 -24.252 1.00 98.25 109 GLN A CA 1
ATOM 851 C C . GLN A 1 109 ? 30.000 1.402 -24.276 1.00 98.25 109 GLN A C 1
ATOM 853 O O . GLN A 1 109 ? 29.367 1.649 -23.246 1.00 98.25 109 GLN A O 1
ATOM 858 N N . THR A 1 110 ? 29.389 1.147 -25.435 1.00 98.00 110 THR A N 1
ATOM 859 C CA . THR A 1 110 ? 27.923 1.133 -25.569 1.00 98.00 110 THR A CA 1
ATOM 860 C C . THR A 1 110 ? 27.296 0.006 -24.752 1.00 98.00 110 THR A C 1
ATOM 862 O O . THR A 1 110 ? 26.289 0.226 -24.076 1.00 98.00 110 THR A O 1
ATOM 865 N N . HIS A 1 111 ? 27.925 -1.172 -24.716 1.00 98.12 111 HIS A N 1
ATOM 866 C CA . HIS A 1 111 ? 27.491 -2.282 -23.873 1.00 98.12 111 HIS A CA 1
ATOM 867 C C . HIS A 1 111 ? 27.543 -1.922 -22.380 1.00 98.12 111 HIS A C 1
ATOM 869 O O . HIS A 1 111 ? 26.594 -2.210 -21.650 1.00 98.12 111 HIS A O 1
ATOM 875 N N . LEU A 1 112 ? 28.594 -1.236 -21.916 1.00 98.44 112 LEU A N 1
ATOM 876 C CA . LEU A 1 112 ? 28.660 -0.741 -20.538 1.00 98.44 112 LEU A CA 1
ATOM 877 C C . LEU A 1 112 ? 27.527 0.256 -20.238 1.00 98.44 112 LEU A C 1
ATOM 879 O O . LEU A 1 112 ? 26.884 0.159 -19.191 1.00 98.44 112 LEU A O 1
ATOM 883 N N . GLY A 1 113 ? 27.240 1.167 -21.172 1.00 98.38 113 GLY A N 1
ATOM 884 C CA . GLY A 1 113 ? 26.111 2.096 -21.072 1.00 98.38 113 GLY A CA 1
ATOM 885 C C . GLY A 1 113 ? 24.768 1.374 -20.928 1.00 98.38 113 GLY A C 1
ATOM 886 O O . GLY A 1 113 ? 23.984 1.690 -20.032 1.00 98.38 113 GLY A O 1
ATOM 887 N N . LEU A 1 114 ? 24.535 0.341 -21.741 1.00 98.38 114 LEU A N 1
ATOM 888 C CA . LEU A 1 114 ? 23.338 -0.494 -21.646 1.00 98.38 114 LEU A CA 1
ATOM 889 C C . LEU A 1 114 ? 23.235 -1.194 -20.283 1.00 98.38 114 LEU A C 1
ATOM 891 O O . LEU A 1 114 ? 22.166 -1.191 -19.674 1.00 98.38 114 LEU A O 1
ATOM 895 N N . GLN A 1 115 ? 24.330 -1.765 -19.772 1.00 98.50 115 GLN A N 1
ATOM 896 C CA . GLN A 1 115 ? 24.328 -2.432 -18.464 1.00 98.50 115 GLN A CA 1
ATOM 897 C C . GLN A 1 115 ? 23.992 -1.468 -17.319 1.00 98.50 115 GLN A C 1
ATOM 899 O O . GLN A 1 115 ? 23.240 -1.840 -16.413 1.00 98.50 115 GLN A O 1
ATOM 904 N N . ASN A 1 116 ? 24.483 -0.226 -17.380 1.00 98.38 116 ASN A N 1
ATOM 905 C CA . ASN A 1 116 ? 24.146 0.815 -16.408 1.00 98.38 116 ASN A CA 1
ATOM 906 C C . ASN A 1 116 ? 22.641 1.124 -16.421 1.00 98.38 116 ASN A C 1
ATOM 908 O O . ASN A 1 116 ? 22.002 1.092 -15.369 1.00 98.38 116 ASN A O 1
ATOM 912 N N . LEU A 1 117 ? 22.051 1.320 -17.605 1.00 98.56 117 LEU A N 1
ATOM 913 C CA . LEU A 1 117 ? 20.611 1.571 -17.744 1.00 98.56 117 LEU A CA 1
ATOM 914 C C . LEU A 1 117 ? 19.766 0.378 -17.278 1.00 98.56 117 LEU A C 1
ATOM 916 O O . LEU A 1 117 ? 18.752 0.548 -16.603 1.00 98.56 117 LEU A O 1
ATOM 920 N N . LEU A 1 118 ? 20.187 -0.853 -17.580 1.00 98.50 118 LEU A N 1
ATOM 921 C CA . LEU A 1 118 ? 19.506 -2.061 -17.104 1.00 98.50 118 LEU A CA 1
ATOM 922 C C . LEU A 1 118 ? 19.590 -2.214 -15.583 1.00 98.50 118 LEU A C 1
ATOM 924 O O . LEU A 1 118 ? 18.691 -2.794 -14.965 1.00 98.50 118 LEU A O 1
ATOM 928 N N . TYR A 1 119 ? 20.677 -1.758 -14.965 1.00 98.62 119 TYR A N 1
ATOM 929 C CA . TYR A 1 119 ? 20.788 -1.715 -13.513 1.00 98.62 119 TYR A CA 1
ATOM 930 C C . TYR A 1 119 ? 19.830 -0.679 -12.919 1.00 98.62 119 TYR A C 1
ATOM 932 O O . TYR A 1 119 ? 19.086 -1.014 -11.996 1.00 98.62 119 TYR A O 1
ATOM 940 N N . GLU A 1 120 ? 19.803 0.530 -13.478 1.00 98.31 120 GLU A N 1
ATOM 941 C CA . GLU A 1 120 ? 18.913 1.608 -13.049 1.00 98.31 120 GLU A CA 1
ATOM 942 C C . GLU A 1 120 ? 17.440 1.214 -13.192 1.00 98.31 120 GLU A C 1
ATOM 944 O O . GLU A 1 120 ? 16.702 1.265 -12.210 1.00 98.31 120 GLU A O 1
ATOM 949 N N . LYS A 1 121 ? 17.031 0.684 -14.353 1.00 98.31 121 LYS A N 1
ATOM 950 C CA . LYS A 1 121 ? 15.681 0.143 -14.576 1.00 98.31 121 LYS A CA 1
ATOM 951 C C . LYS A 1 121 ? 15.300 -0.866 -13.496 1.00 98.31 121 LYS A C 1
ATOM 953 O O . LYS A 1 121 ? 14.276 -0.707 -12.840 1.00 98.31 121 LYS A O 1
ATOM 958 N N . ARG A 1 122 ? 16.143 -1.879 -13.266 1.00 98.50 122 ARG A N 1
ATOM 959 C CA . ARG A 1 122 ? 15.879 -2.901 -12.240 1.00 98.50 122 ARG A CA 1
ATOM 960 C C . ARG A 1 122 ? 15.835 -2.309 -10.834 1.00 98.50 122 ARG A C 1
ATOM 962 O O . ARG A 1 122 ? 15.140 -2.845 -9.976 1.00 98.50 122 ARG A O 1
ATOM 969 N N . HIS A 1 123 ? 16.620 -1.271 -10.552 1.00 98.25 123 HIS A N 1
ATOM 970 C CA . HIS A 1 123 ? 16.570 -0.583 -9.268 1.00 98.25 123 HIS A CA 1
ATOM 971 C C . HIS A 1 123 ? 15.242 0.144 -9.083 1.00 98.25 123 HIS A C 1
ATOM 973 O O . HIS A 1 123 ? 14.597 -0.076 -8.061 1.00 98.25 123 HIS A O 1
ATOM 979 N N . LEU A 1 124 ? 14.820 0.924 -10.076 1.00 98.44 124 LEU A N 1
ATOM 980 C CA . LEU A 1 124 ? 13.553 1.648 -10.057 1.00 98.44 124 LEU A CA 1
ATOM 981 C C . LEU A 1 124 ? 12.361 0.696 -9.967 1.00 98.44 124 LEU A C 1
ATOM 983 O O . LEU A 1 124 ? 11.475 0.929 -9.158 1.00 98.44 124 LEU A O 1
ATOM 987 N N . GLU A 1 125 ? 12.364 -0.412 -10.711 1.00 98.12 125 GLU A N 1
ATOM 988 C CA . GLU A 1 125 ? 11.324 -1.446 -10.615 1.00 98.12 125 GLU A CA 1
ATOM 989 C C . GLU A 1 125 ? 11.203 -1.991 -9.188 1.00 98.12 125 GLU A C 1
ATOM 991 O O . GLU A 1 125 ? 10.104 -2.051 -8.644 1.00 98.12 125 GLU A O 1
ATOM 996 N N . ARG A 1 126 ? 12.332 -2.289 -8.530 1.00 97.50 126 ARG A N 1
ATOM 997 C CA . ARG A 1 126 ? 12.319 -2.725 -7.126 1.00 97.50 126 ARG A CA 1
ATOM 998 C C . ARG A 1 126 ? 11.791 -1.651 -6.180 1.00 97.50 126 ARG A C 1
ATOM 1000 O O . ARG A 1 126 ? 11.091 -1.993 -5.234 1.00 97.50 126 ARG A O 1
ATOM 1007 N N . GLU A 1 127 ? 12.142 -0.383 -6.381 1.00 97.88 127 GLU A N 1
ATOM 1008 C CA . GLU A 1 127 ? 11.615 0.700 -5.541 1.00 97.88 127 GLU A CA 1
ATOM 1009 C C . GLU A 1 127 ? 10.113 0.911 -5.774 1.00 97.88 127 GLU A C 1
ATOM 1011 O O . GLU A 1 127 ? 9.365 1.050 -4.811 1.00 97.88 127 GLU A O 1
ATOM 1016 N N . ILE A 1 128 ? 9.645 0.836 -7.023 1.00 97.00 128 ILE A N 1
ATOM 1017 C CA . ILE A 1 128 ? 8.218 0.891 -7.364 1.00 97.00 128 ILE A CA 1
ATOM 1018 C C . ILE A 1 128 ? 7.466 -0.256 -6.689 1.00 97.00 128 ILE A C 1
ATOM 1020 O O . ILE A 1 128 ? 6.420 -0.023 -6.086 1.00 97.00 128 ILE A O 1
ATOM 1024 N N . ASP A 1 129 ? 7.996 -1.477 -6.743 1.00 96.50 129 ASP A N 1
ATOM 1025 C CA . ASP A 1 129 ? 7.373 -2.631 -6.100 1.00 96.50 129 ASP A CA 1
ATOM 1026 C C . ASP A 1 129 ? 7.330 -2.476 -4.578 1.00 96.50 129 ASP A C 1
ATOM 1028 O O . ASP A 1 129 ? 6.303 -2.772 -3.972 1.00 96.50 129 ASP A O 1
ATOM 1032 N N . LYS A 1 130 ? 8.382 -1.930 -3.954 1.00 94.81 130 LYS A N 1
ATOM 1033 C CA . LYS A 1 130 ? 8.358 -1.585 -2.522 1.00 94.81 130 LYS A CA 1
ATOM 1034 C C . LYS A 1 130 ? 7.273 -0.558 -2.202 1.00 94.81 130 LYS A C 1
ATOM 1036 O O . LYS A 1 130 ? 6.548 -0.734 -1.228 1.00 94.81 130 LYS A O 1
ATOM 1041 N N . CYS A 1 131 ? 7.145 0.495 -3.008 1.00 93.50 131 CYS A N 1
ATOM 1042 C CA . CYS A 1 131 ? 6.106 1.506 -2.824 1.00 93.50 131 CYS A CA 1
ATOM 1043 C C . CYS A 1 131 ? 4.699 0.925 -3.023 1.00 93.50 131 CYS A C 1
ATOM 1045 O O . CYS A 1 131 ? 3.786 1.288 -2.292 1.00 93.50 131 CYS A O 1
ATOM 1047 N N . ARG A 1 132 ? 4.514 0.001 -3.972 1.00 90.12 132 ARG A N 1
ATOM 1048 C CA . ARG A 1 132 ? 3.231 -0.681 -4.217 1.00 90.12 132 ARG A CA 1
ATOM 1049 C C . ARG A 1 132 ? 2.870 -1.686 -3.128 1.00 90.12 132 ARG A C 1
ATOM 1051 O O . ARG A 1 132 ? 1.698 -1.847 -2.821 1.00 90.12 132 ARG A O 1
ATOM 1058 N N . GLN A 1 133 ? 3.866 -2.348 -2.545 1.00 89.06 133 GLN A N 1
ATOM 1059 C CA . GLN A 1 133 ? 3.700 -3.267 -1.415 1.00 89.06 133 GLN A CA 1
ATOM 1060 C C . GLN A 1 133 ? 3.436 -2.543 -0.092 1.00 89.06 133 GLN A C 1
ATOM 1062 O O . GLN A 1 133 ? 3.263 -3.199 0.935 1.00 89.06 133 GLN A O 1
ATOM 1067 N N . PHE A 1 134 ? 3.409 -1.209 -0.088 1.00 86.62 134 PHE A N 1
ATOM 1068 C CA . PHE A 1 134 ? 2.987 -0.448 1.073 1.00 86.62 134 PHE A CA 1
ATOM 1069 C C . PHE A 1 134 ? 1.504 -0.724 1.362 1.00 86.62 134 PHE A C 1
ATOM 1071 O O . PHE A 1 134 ? 0.605 -0.076 0.831 1.00 86.62 134 PHE A O 1
ATOM 1078 N N . ALA A 1 135 ? 1.261 -1.712 2.219 1.00 80.12 135 ALA A N 1
ATOM 1079 C CA . ALA A 1 135 ? -0.049 -2.001 2.767 1.00 80.12 135 ALA A CA 1
ATOM 1080 C C . ALA A 1 135 ? -0.289 -1.082 3.968 1.00 80.12 135 ALA A C 1
ATOM 1082 O O . ALA A 1 135 ? 0.377 -1.166 5.003 1.00 80.12 135 ALA A O 1
ATOM 1083 N N . SER A 1 136 ? -1.235 -0.167 3.817 1.00 80.75 136 SER A N 1
ATOM 1084 C CA . SER A 1 136 ? -1.693 0.687 4.903 1.00 80.75 136 SER A CA 1
ATOM 1085 C C . SER A 1 136 ? -2.707 -0.058 5.766 1.00 80.75 136 SER A C 1
ATOM 1087 O O . SER A 1 136 ? -3.683 -0.590 5.242 1.00 80.75 136 SER A O 1
ATOM 1089 N N . ILE A 1 137 ? -2.535 0.013 7.088 1.00 80.69 137 ILE A N 1
ATOM 1090 C CA . ILE A 1 137 ? -3.366 -0.679 8.091 1.00 80.69 137 ILE A CA 1
ATOM 1091 C C . ILE A 1 137 ? -4.874 -0.446 7.885 1.00 80.69 137 ILE A C 1
ATOM 1093 O O . ILE A 1 137 ? -5.669 -1.318 8.213 1.00 80.69 137 ILE A O 1
ATOM 1097 N N . TYR A 1 138 ? -5.289 0.697 7.320 1.00 79.06 138 TYR A N 1
ATOM 1098 C CA . TYR A 1 138 ? -6.709 1.007 7.125 1.00 79.06 138 TYR A CA 1
ATOM 1099 C C . TYR A 1 138 ? -7.445 0.038 6.186 1.00 79.06 138 TYR A C 1
ATOM 1101 O O . TYR A 1 138 ? -8.666 -0.047 6.271 1.00 79.06 138 TYR A O 1
ATOM 1109 N N . GLN A 1 139 ? -6.737 -0.687 5.316 1.00 79.56 139 GLN A N 1
ATOM 1110 C CA . GLN A 1 139 ? -7.349 -1.632 4.374 1.00 79.56 139 GLN A CA 1
ATOM 1111 C C . GLN A 1 139 ? -7.901 -2.885 5.072 1.00 79.56 139 GLN A C 1
ATOM 1113 O O . GLN A 1 139 ? -8.866 -3.469 4.591 1.00 79.56 139 GLN A O 1
ATOM 1118 N N . ASP A 1 140 ? -7.349 -3.247 6.233 1.00 80.56 140 ASP A N 1
ATOM 1119 C CA . ASP A 1 140 ? -7.739 -4.445 6.989 1.00 80.56 140 ASP A CA 1
ATOM 1120 C C . ASP A 1 140 ? -8.773 -4.152 8.090 1.00 80.56 140 ASP A C 1
ATOM 1122 O O . ASP A 1 140 ? -9.188 -5.042 8.835 1.00 80.56 140 ASP A O 1
ATOM 1126 N N . ILE A 1 141 ? -9.175 -2.888 8.246 1.00 84.31 141 ILE A N 1
ATOM 1127 C CA . ILE A 1 141 ? -10.088 -2.478 9.311 1.00 84.31 141 ILE A CA 1
ATOM 1128 C C . ILE A 1 141 ? -11.532 -2.775 8.879 1.00 84.31 141 ILE A C 1
ATOM 1130 O O . ILE A 1 141 ? -11.961 -2.280 7.837 1.00 84.31 141 ILE A O 1
ATOM 1134 N N . PRO A 1 142 ? -12.330 -3.492 9.695 1.00 84.38 142 PRO A N 1
ATOM 1135 C CA . PRO A 1 142 ? -13.759 -3.626 9.443 1.00 84.38 142 PRO A CA 1
ATOM 1136 C C . PRO A 1 142 ? -14.422 -2.252 9.597 1.00 84.38 142 PRO A C 1
ATOM 1138 O O . PRO A 1 142 ? -14.372 -1.653 10.674 1.00 84.38 142 PRO A O 1
ATOM 1141 N N . MET A 1 143 ? -14.994 -1.741 8.511 1.00 86.12 143 MET A N 1
ATOM 1142 C CA . MET A 1 143 ? -15.653 -0.435 8.420 1.00 86.12 143 MET A CA 1
ATOM 1143 C C . MET A 1 143 ? -17.044 -0.610 7.810 1.00 86.12 143 MET A C 1
ATOM 1145 O O . MET A 1 143 ? -17.268 -1.558 7.053 1.00 86.12 143 MET A O 1
ATOM 1149 N N . TYR A 1 144 ? -17.950 0.319 8.098 1.00 85.81 144 TYR A N 1
ATOM 1150 C CA . TYR A 1 144 ? -19.246 0.435 7.447 1.00 85.81 144 TYR A CA 1
ATOM 1151 C C . TYR A 1 144 ? -19.081 0.504 5.930 1.00 85.81 144 TYR A C 1
ATOM 1153 O O . TYR A 1 144 ? -18.162 1.146 5.396 1.00 85.81 144 TYR A O 1
ATOM 1161 N N . SER A 1 145 ? -19.997 -0.152 5.227 1.00 87.88 145 SER A N 1
ATOM 1162 C CA . SER A 1 145 ? -20.076 -0.088 3.772 1.00 87.88 145 SER A CA 1
ATOM 1163 C C . SER A 1 145 ? -20.351 1.346 3.299 1.00 87.88 145 SER A C 1
ATOM 1165 O O . SER A 1 145 ? -20.790 2.213 4.059 1.00 87.88 145 SER A O 1
ATOM 1167 N N . THR A 1 146 ? -20.082 1.628 2.023 1.00 84.75 146 THR A N 1
ATOM 1168 C CA . THR A 1 146 ? -20.341 2.957 1.447 1.00 84.75 146 THR A CA 1
ATOM 1169 C C . THR A 1 146 ? -21.820 3.341 1.564 1.00 84.75 146 THR A C 1
ATOM 1171 O O . THR A 1 146 ? -22.132 4.496 1.838 1.00 84.75 146 THR A O 1
ATOM 1174 N N . GLU A 1 147 ? -22.725 2.371 1.426 1.00 86.81 147 GLU A N 1
ATOM 1175 C CA . GLU A 1 147 ? -24.173 2.564 1.548 1.00 86.81 147 GLU A CA 1
ATOM 1176 C C . GLU A 1 147 ? -24.572 2.971 2.972 1.00 86.81 147 GLU A C 1
ATOM 1178 O O . GLU A 1 147 ? -25.266 3.970 3.163 1.00 86.81 147 GLU A O 1
ATOM 1183 N N . GLU A 1 148 ? -24.072 2.256 3.981 1.00 87.31 148 GLU A N 1
ATOM 1184 C CA . GLU A 1 148 ? -24.327 2.563 5.394 1.00 87.31 148 GLU A CA 1
ATOM 1185 C C . GLU A 1 148 ? -23.729 3.916 5.799 1.00 87.31 148 GLU A C 1
ATOM 1187 O O . GLU A 1 148 ? -24.367 4.693 6.511 1.00 87.31 148 GLU A O 1
ATOM 1192 N N . PHE A 1 149 ? -22.539 4.256 5.296 1.00 88.19 149 PHE A N 1
ATOM 1193 C CA . PHE A 1 149 ? -21.928 5.567 5.517 1.00 88.19 149 PHE A CA 1
ATOM 1194 C C . PHE A 1 149 ? -22.801 6.704 4.962 1.00 88.19 149 PHE A C 1
ATOM 1196 O O . PHE A 1 149 ? -23.025 7.716 5.635 1.00 88.19 149 PHE A O 1
ATOM 1203 N N . VAL A 1 150 ? -23.355 6.524 3.760 1.00 86.06 150 VAL A N 1
ATOM 1204 C CA . VAL A 1 150 ? -24.272 7.488 3.134 1.00 86.06 150 VAL A CA 1
ATOM 1205 C C . VAL A 1 150 ? -25.626 7.558 3.852 1.00 86.06 150 VAL A C 1
ATOM 1207 O O . VAL A 1 150 ? -26.367 8.508 3.633 1.00 86.06 150 VAL A O 1
ATOM 1210 N N . GLN A 1 151 ? -25.956 6.631 4.753 1.00 86.81 151 GLN A N 1
ATOM 1211 C CA . GLN A 1 151 ? -27.168 6.704 5.580 1.00 86.81 151 GLN A CA 1
ATOM 1212 C C . GLN A 1 151 ? -26.914 7.268 6.981 1.00 86.81 151 GLN A C 1
ATOM 1214 O O . GLN A 1 151 ? -27.708 8.082 7.460 1.00 86.81 151 GLN A O 1
ATOM 1219 N N . LEU A 1 152 ? -25.766 6.956 7.596 1.00 84.62 152 LEU A N 1
ATOM 1220 C CA . LEU A 1 152 ? -25.453 7.297 8.992 1.00 84.62 152 LEU A CA 1
ATOM 1221 C C . LEU A 1 152 ? -24.559 8.536 9.195 1.00 84.62 152 LEU A C 1
ATOM 1223 O O . LEU A 1 152 ? -24.705 9.228 10.199 1.00 84.62 152 LEU A O 1
ATOM 1227 N N . ALA A 1 153 ? -23.656 8.858 8.261 1.00 84.50 153 ALA A N 1
ATOM 1228 C CA . ALA A 1 153 ? -22.738 9.996 8.404 1.00 84.50 153 ALA A CA 1
ATOM 1229 C C . ALA A 1 153 ? -23.406 11.401 8.435 1.00 84.50 153 ALA A C 1
ATOM 1231 O O . ALA A 1 153 ? -24.462 11.616 7.850 1.00 84.50 153 ALA A O 1
ATOM 1232 N N . PRO A 1 154 ? -22.794 12.414 9.061 1.00 84.38 154 PRO A N 1
ATOM 1233 C CA . PRO A 1 154 ? -23.297 13.789 9.014 1.00 84.38 154 PRO A CA 1
ATOM 1234 C C . PRO A 1 154 ? -23.348 14.368 7.583 1.00 84.38 154 PRO A C 1
ATOM 1236 O O . PRO A 1 154 ? -22.525 13.989 6.745 1.00 84.38 154 PRO A O 1
ATOM 1239 N N . PRO A 1 155 ? -24.247 15.331 7.290 1.00 81.25 155 PRO A N 1
ATOM 1240 C CA . PRO A 1 155 ? -24.375 15.936 5.956 1.00 81.25 155 PRO A CA 1
ATOM 1241 C C . PRO A 1 155 ? -23.096 16.655 5.497 1.00 81.25 155 PRO A C 1
ATOM 1243 O O . PRO A 1 155 ? -22.779 16.661 4.310 1.00 81.25 155 PRO A O 1
ATOM 1246 N N . GLU A 1 156 ? -22.315 17.187 6.438 1.00 80.94 156 GLU A N 1
ATOM 1247 C CA . GLU A 1 156 ? -21.011 17.819 6.192 1.00 80.94 156 GLU A CA 1
ATOM 1248 C C . GLU A 1 156 ? -20.004 16.850 5.546 1.00 80.94 156 GLU A C 1
ATOM 1250 O O . GLU A 1 156 ? -19.208 17.244 4.695 1.00 80.94 156 GLU A O 1
ATOM 1255 N N . ALA A 1 157 ? -20.083 15.562 5.895 1.00 78.69 157 ALA A N 1
ATOM 1256 C CA . ALA A 1 157 ? -19.198 14.514 5.396 1.00 78.69 157 ALA A CA 1
ATOM 1257 C C . ALA A 1 157 ? -19.663 13.903 4.059 1.00 78.69 157 ALA A C 1
ATOM 1259 O O . ALA A 1 157 ? -18.960 13.060 3.499 1.00 78.69 157 ALA A O 1
ATOM 1260 N N . ARG A 1 158 ? -20.832 14.311 3.537 1.00 80.69 158 ARG A N 1
ATOM 1261 C CA . ARG A 1 158 ? -21.444 13.765 2.310 1.00 80.69 158 ARG A CA 1
ATOM 1262 C C . ARG A 1 158 ? -21.696 14.802 1.220 1.00 80.69 158 ARG A C 1
ATOM 1264 O O . ARG A 1 158 ? -22.580 14.628 0.385 1.00 80.69 158 ARG A O 1
ATOM 1271 N N . THR A 1 159 ? -20.942 15.893 1.222 1.00 84.19 159 THR A N 1
ATOM 1272 C CA . THR A 1 159 ? -21.037 16.878 0.141 1.00 84.19 159 THR A CA 1
ATOM 1273 C C . THR A 1 159 ? -20.705 16.234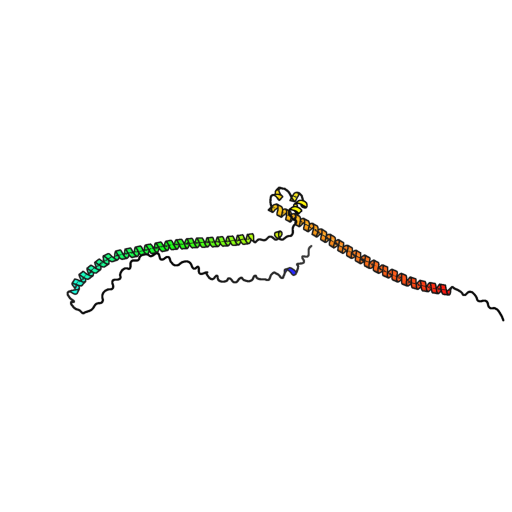 -1.212 1.00 84.19 159 THR A C 1
ATOM 1275 O O . THR A 1 159 ? -19.878 15.325 -1.296 1.00 84.19 159 THR A O 1
ATOM 1278 N N . GLU A 1 160 ? -21.333 16.701 -2.293 1.00 79.75 160 GLU A N 1
ATOM 1279 C CA . GLU A 1 160 ? -21.126 16.129 -3.636 1.00 79.75 160 GLU A CA 1
ATOM 1280 C C . GLU A 1 160 ? -19.655 16.184 -4.079 1.00 79.75 160 GLU A C 1
ATOM 1282 O O . GLU A 1 160 ? -19.140 15.245 -4.684 1.00 79.75 160 GLU A O 1
ATOM 1287 N N . ALA A 1 161 ? -18.941 17.244 -3.685 1.00 81.19 161 ALA A N 1
ATOM 1288 C CA . ALA A 1 161 ? -17.507 17.389 -3.921 1.00 81.19 161 ALA A CA 1
ATOM 1289 C C . ALA A 1 161 ? -16.685 16.264 -3.264 1.00 81.19 161 ALA A C 1
ATOM 1291 O O . ALA A 1 161 ? -15.757 15.735 -3.874 1.00 81.19 161 ALA A O 1
ATOM 1292 N N . VAL A 1 162 ? -17.050 15.856 -2.046 1.00 81.69 162 VAL A N 1
ATOM 1293 C CA . VAL A 1 162 ? -16.419 14.732 -1.340 1.00 81.69 162 VAL A CA 1
ATOM 1294 C C . VAL A 1 162 ? -16.771 13.404 -2.005 1.00 81.69 162 VAL A C 1
ATOM 1296 O O . VAL A 1 162 ? -15.886 12.578 -2.197 1.00 81.69 162 VAL A O 1
ATOM 1299 N N . MET A 1 163 ? -18.038 13.200 -2.377 1.00 80.88 163 MET A N 1
ATOM 1300 C CA . MET A 1 163 ? -18.497 11.965 -3.030 1.00 80.88 163 MET A CA 1
ATOM 1301 C C . MET A 1 163 ? -17.803 11.729 -4.380 1.00 80.88 163 MET A C 1
ATOM 1303 O O . MET A 1 163 ? -17.538 10.588 -4.745 1.00 80.88 163 MET A O 1
ATOM 1307 N N . SER A 1 164 ? -17.475 12.806 -5.102 1.00 87.00 164 SER A N 1
ATOM 1308 C CA . SER A 1 164 ? -16.780 12.743 -6.394 1.00 87.00 164 SER A CA 1
ATOM 1309 C C . SER A 1 164 ? -15.302 12.341 -6.299 1.00 87.00 164 SER A C 1
ATOM 1311 O O . SER A 1 164 ? -14.730 11.867 -7.280 1.00 87.00 164 SER A O 1
ATOM 1313 N N . ASN A 1 165 ? -14.669 12.520 -5.134 1.00 91.56 165 ASN A N 1
ATOM 1314 C CA . ASN A 1 165 ? -13.250 12.252 -4.930 1.00 91.56 165 ASN A CA 1
ATOM 1315 C C . ASN A 1 165 ? -13.070 11.060 -3.984 1.00 91.56 165 ASN A C 1
ATOM 1317 O O . ASN A 1 165 ? -13.255 11.181 -2.775 1.00 91.56 165 ASN A O 1
ATOM 1321 N N . GLU A 1 166 ? -12.642 9.922 -4.532 1.00 88.94 166 GLU A N 1
ATOM 1322 C CA . GLU A 1 166 ? -12.484 8.663 -3.792 1.00 88.94 166 GLU A CA 1
ATOM 1323 C C . GLU A 1 166 ? -11.582 8.795 -2.554 1.00 88.94 166 GLU A C 1
ATOM 1325 O O . GLU A 1 166 ? -11.892 8.259 -1.489 1.00 88.94 166 GLU A O 1
ATOM 1330 N N . HIS A 1 167 ? -10.487 9.551 -2.655 1.00 90.00 167 HIS A N 1
ATOM 1331 C CA . HIS A 1 167 ? -9.579 9.753 -1.528 1.00 90.00 167 HIS A CA 1
ATOM 1332 C C . HIS A 1 167 ? -10.241 10.572 -0.412 1.00 90.00 167 HIS A C 1
ATOM 1334 O O . HIS A 1 167 ? -10.134 10.221 0.763 1.00 90.00 167 HIS A O 1
ATOM 1340 N N . GLN A 1 168 ? -10.961 11.640 -0.764 1.00 91.00 168 GLN A N 1
ATOM 1341 C CA . GLN A 1 168 ? -11.692 12.453 0.217 1.00 91.00 168 GLN A CA 1
ATOM 1342 C C . GLN A 1 168 ? -12.839 11.670 0.858 1.00 91.00 168 GLN A C 1
ATOM 1344 O O . GLN A 1 168 ? -13.037 11.741 2.072 1.00 91.00 168 GLN A O 1
ATOM 1349 N N . LEU A 1 169 ? -13.547 10.864 0.066 1.00 90.31 169 LEU A N 1
ATOM 1350 C CA . LEU A 1 169 ? -14.541 9.921 0.558 1.00 90.31 169 LEU A CA 1
ATOM 1351 C C . LEU A 1 169 ? -13.933 8.958 1.585 1.00 90.31 169 LEU A C 1
ATOM 1353 O O . LEU A 1 169 ? -14.492 8.788 2.667 1.00 90.31 169 LEU A O 1
ATOM 1357 N N . MET A 1 170 ? -12.776 8.361 1.284 1.00 89.88 170 MET A N 1
ATOM 1358 C CA . MET A 1 170 ? -12.093 7.443 2.200 1.00 89.88 170 MET A CA 1
ATOM 1359 C C . MET A 1 170 ? -11.687 8.130 3.511 1.00 89.88 170 MET A C 1
ATOM 1361 O O . MET A 1 170 ? -11.918 7.578 4.586 1.00 89.88 170 MET A O 1
ATOM 1365 N N . LEU A 1 171 ? -11.135 9.347 3.451 1.00 90.69 171 LEU A N 1
ATOM 1366 C CA . LEU A 1 171 ? -10.774 10.111 4.650 1.00 90.69 171 LEU A CA 1
ATOM 1367 C C . LEU A 1 171 ? -11.989 10.403 5.536 1.00 90.69 171 LEU A C 1
ATOM 1369 O O . LEU A 1 171 ? -11.922 10.218 6.751 1.00 90.69 171 LEU A O 1
ATOM 1373 N N . ASN A 1 172 ? -13.109 10.806 4.938 1.00 91.56 172 ASN A N 1
ATOM 1374 C CA . ASN A 1 172 ? -14.331 11.092 5.685 1.00 91.56 172 ASN A CA 1
ATOM 1375 C C . ASN A 1 172 ? -14.966 9.829 6.270 1.00 91.56 172 ASN A C 1
ATOM 1377 O O . ASN A 1 172 ? -15.452 9.863 7.402 1.00 91.56 172 ASN A O 1
ATOM 1381 N N . ARG A 1 173 ? -14.895 8.698 5.557 1.00 90.69 173 ARG A N 1
ATOM 1382 C CA . ARG A 1 173 ? -15.284 7.387 6.095 1.00 90.69 173 ARG A CA 1
ATOM 1383 C C . ARG A 1 173 ? -14.449 7.027 7.320 1.00 90.69 173 ARG A C 1
ATOM 1385 O O . ARG A 1 173 ? -15.014 6.741 8.369 1.00 90.69 173 ARG A O 1
ATOM 1392 N N . LEU A 1 174 ? -13.122 7.129 7.233 1.00 90.94 174 LEU A N 1
ATOM 1393 C CA . LEU A 1 174 ? -12.225 6.860 8.363 1.00 90.94 174 LEU A CA 1
ATOM 1394 C C . LEU A 1 174 ? -12.469 7.805 9.548 1.00 90.94 174 LEU A C 1
ATOM 1396 O O . LEU A 1 174 ? -12.443 7.372 10.701 1.00 90.94 174 LEU A O 1
ATOM 1400 N N . GLY A 1 175 ? -12.730 9.086 9.277 1.00 90.81 175 GLY A N 1
ATOM 1401 C CA . GLY A 1 175 ? -13.077 10.067 10.304 1.00 90.81 175 GLY A CA 1
ATOM 1402 C C . GLY A 1 175 ? -14.376 9.715 11.030 1.00 90.81 175 GLY A C 1
ATOM 1403 O O . GLY A 1 175 ? -14.421 9.741 12.259 1.00 90.81 175 GLY A O 1
ATOM 1404 N N . PHE A 1 176 ? -15.411 9.323 10.286 1.00 91.50 176 PHE A N 1
ATOM 1405 C CA . PHE A 1 176 ? -16.685 8.881 10.854 1.00 91.50 176 PHE A CA 1
ATOM 1406 C C . PHE A 1 176 ? -16.528 7.630 11.727 1.00 91.50 176 PHE A C 1
ATOM 1408 O O . PHE A 1 176 ? -17.003 7.611 12.861 1.00 91.50 176 PHE A O 1
ATOM 1415 N N . GLU A 1 177 ? -15.791 6.625 11.251 1.00 91.12 177 GLU A N 1
ATOM 1416 C CA . GLU A 1 177 ? -15.494 5.406 12.015 1.00 91.12 177 GLU A CA 1
ATOM 1417 C C . GLU A 1 177 ? -14.780 5.694 13.331 1.00 91.12 177 GLU A C 1
ATOM 1419 O O . GLU A 1 177 ? -15.085 5.105 14.370 1.00 91.12 177 GLU A O 1
ATOM 1424 N N . LEU A 1 178 ? -13.815 6.615 13.304 1.00 91.94 178 LEU A N 1
ATOM 1425 C CA . LEU A 1 178 ? -13.084 7.013 14.497 1.00 91.94 178 LEU A CA 1
ATOM 1426 C C . LEU A 1 178 ? -14.027 7.625 15.540 1.00 91.94 178 LEU A C 1
ATOM 1428 O O . LEU A 1 178 ? -13.963 7.251 16.712 1.00 91.94 178 LEU A O 1
ATOM 1432 N N . VAL A 1 179 ? -14.906 8.535 15.115 1.00 92.75 179 VAL A N 1
ATOM 1433 C CA . VAL A 1 179 ? -15.894 9.177 15.993 1.00 92.75 179 VAL A CA 1
ATOM 1434 C C . VAL A 1 179 ? -16.869 8.146 16.560 1.00 92.75 179 VAL A C 1
ATOM 1436 O O . VAL A 1 179 ? -17.116 8.136 17.768 1.00 92.75 179 VAL A O 1
ATOM 1439 N N . GLU A 1 180 ? -17.371 7.231 15.730 1.00 91.56 180 GLU A N 1
ATOM 1440 C CA . GLU A 1 180 ? -18.286 6.181 16.181 1.00 91.56 180 GLU A CA 1
ATOM 1441 C C . GLU A 1 180 ? -17.626 5.225 17.176 1.00 91.56 180 GLU A C 1
ATOM 1443 O O . GLU A 1 180 ? -18.201 4.932 18.227 1.00 91.56 180 GLU A O 1
ATOM 1448 N N . ARG A 1 181 ? -16.382 4.800 16.930 1.00 93.25 181 ARG A N 1
ATOM 1449 C CA . ARG A 1 181 ? -15.642 3.967 17.889 1.00 93.25 181 ARG A CA 1
ATOM 1450 C C . ARG A 1 181 ? -15.394 4.686 19.205 1.00 93.25 181 ARG A C 1
ATOM 1452 O O . ARG A 1 181 ? -15.590 4.091 20.259 1.00 93.25 181 ARG A O 1
ATOM 1459 N N . GLN A 1 182 ? -15.042 5.969 19.174 1.00 95.69 182 GLN A N 1
ATOM 1460 C CA . GLN A 1 182 ? -14.888 6.765 20.394 1.00 95.69 182 GLN A CA 1
ATOM 1461 C C . GLN A 1 182 ? -16.205 6.881 21.176 1.00 95.69 182 GLN A C 1
ATOM 1463 O O . GLN A 1 182 ? -16.208 6.779 22.407 1.00 95.69 182 GLN A O 1
ATOM 1468 N N . ARG A 1 183 ? -17.332 7.056 20.475 1.00 95.44 183 ARG A N 1
ATOM 1469 C CA . ARG A 1 183 ? -18.673 7.095 21.074 1.00 95.44 183 ARG A CA 1
ATOM 1470 C C . ARG A 1 183 ? -19.023 5.764 21.742 1.00 95.44 183 ARG A C 1
ATOM 1472 O O . ARG A 1 183 ? -19.473 5.761 22.891 1.00 95.44 183 ARG A O 1
ATOM 1479 N N . LEU A 1 184 ? -18.786 4.647 21.054 1.00 95.25 184 LEU A N 1
ATOM 1480 C CA . LEU A 1 184 ? -19.030 3.298 21.570 1.00 95.25 184 LEU A CA 1
ATOM 1481 C C . LEU A 1 184 ? -18.123 2.967 22.759 1.00 95.25 184 LEU A C 1
ATOM 1483 O O . LEU A 1 184 ? -18.619 2.483 23.773 1.00 95.25 184 LEU A O 1
ATOM 1487 N N . ASP A 1 185 ? -16.835 3.302 22.692 1.00 96.81 185 ASP A N 1
ATOM 1488 C CA . ASP A 1 185 ? -15.884 3.104 23.792 1.00 96.81 185 ASP A CA 1
ATOM 1489 C C . ASP A 1 185 ? -16.284 3.890 25.041 1.00 96.81 185 ASP A C 1
ATOM 1491 O O . ASP A 1 185 ? -16.216 3.376 26.162 1.00 96.81 185 ASP A O 1
ATOM 1495 N N . LYS A 1 186 ? -16.723 5.142 24.868 1.00 97.56 186 LYS A N 1
ATOM 1496 C CA . LYS A 1 186 ? -17.235 5.952 25.976 1.00 97.56 186 LYS A CA 1
ATOM 1497 C C . LYS A 1 186 ? -18.465 5.292 26.595 1.00 97.56 186 LYS A C 1
ATOM 1499 O O . LYS A 1 186 ? -18.512 5.119 27.812 1.00 97.56 186 LYS A O 1
ATOM 1504 N N . ARG A 1 187 ? -19.419 4.855 25.769 1.00 97.00 187 ARG A N 1
ATOM 1505 C CA . ARG A 1 187 ? -20.638 4.197 26.250 1.00 97.00 187 ARG A CA 1
ATOM 1506 C C . ARG A 1 187 ? -20.349 2.870 26.949 1.00 97.00 187 ARG A C 1
ATOM 1508 O O . ARG A 1 187 ? -20.955 2.580 27.976 1.00 97.00 187 ARG A O 1
ATOM 1515 N N . ALA A 1 188 ? -19.407 2.085 26.435 1.00 97.56 188 ALA A N 1
ATOM 1516 C CA . ALA A 1 188 ? -18.975 0.836 27.050 1.00 97.56 188 ALA A CA 1
ATOM 1517 C C . ALA A 1 188 ? -18.362 1.077 28.437 1.00 97.56 188 ALA A C 1
ATOM 1519 O O . ALA A 1 188 ? -18.686 0.357 29.380 1.00 97.56 188 ALA A O 1
ATOM 1520 N N . LYS A 1 189 ? -17.535 2.121 28.589 1.00 97.56 189 LYS A N 1
ATOM 1521 C CA . LYS A 1 189 ? -16.971 2.523 29.889 1.00 97.56 189 LYS A CA 1
ATOM 1522 C C . LYS A 1 189 ? -18.051 2.973 30.871 1.00 97.56 189 LYS A C 1
ATOM 1524 O O . LYS A 1 189 ? -18.032 2.534 32.016 1.00 97.56 189 LYS A O 1
ATOM 1529 N N . GLU A 1 190 ? -19.003 3.794 30.428 1.00 97.75 190 GLU A N 1
ATOM 1530 C CA . GLU A 1 190 ? -20.145 4.219 31.252 1.00 97.75 190 GLU A CA 1
ATOM 1531 C C . GLU A 1 190 ? -20.968 3.016 31.736 1.00 97.75 190 GLU A C 1
ATOM 1533 O O . GLU A 1 190 ? -21.254 2.891 32.925 1.00 97.75 190 GLU A O 1
ATOM 1538 N N . LEU A 1 191 ? -21.307 2.089 30.834 1.00 97.81 191 LEU A N 1
ATOM 1539 C CA . LEU A 1 191 ? -22.059 0.880 31.178 1.00 97.81 191 LEU A CA 1
ATOM 1540 C C . LEU A 1 191 ? -21.267 -0.053 32.101 1.00 97.81 191 LEU A C 1
ATOM 1542 O O . LEU A 1 191 ? -21.846 -0.658 33.001 1.00 97.81 191 LEU A O 1
ATOM 1546 N N . ALA A 1 192 ? -19.950 -0.163 31.916 1.00 97.75 192 ALA A N 1
ATOM 1547 C CA . ALA A 1 192 ? -19.091 -0.941 32.804 1.00 97.75 192 ALA A CA 1
ATOM 1548 C C . ALA A 1 192 ? -19.072 -0.361 34.226 1.00 97.75 192 ALA A C 1
ATOM 1550 O O . ALA A 1 192 ? -19.186 -1.119 35.188 1.00 97.75 192 ALA A O 1
ATOM 1551 N N . GLN A 1 193 ? -19.006 0.968 34.358 1.00 97.75 193 GLN A N 1
ATOM 1552 C CA . GLN A 1 193 ? -19.094 1.652 35.651 1.00 97.75 193 GLN A CA 1
ATOM 1553 C C . GLN A 1 193 ? -20.462 1.443 36.308 1.00 97.75 193 GLN A C 1
ATOM 1555 O O . GLN A 1 193 ? -20.526 1.065 37.474 1.00 97.75 193 GLN A O 1
ATOM 1560 N N . GLN A 1 194 ? -21.557 1.604 35.557 1.00 97.31 194 GLN A N 1
ATOM 1561 C CA . GLN A 1 194 ? -22.911 1.353 36.068 1.00 97.31 194 GLN A CA 1
ATOM 1562 C C . GLN A 1 194 ? -23.090 -0.098 36.520 1.00 97.31 194 GLN A C 1
ATOM 1564 O O . GLN A 1 194 ? -23.669 -0.357 37.572 1.00 97.31 194 GLN A O 1
ATOM 1569 N N . LYS A 1 195 ? -22.558 -1.056 35.754 1.00 98.00 195 LYS A N 1
ATOM 1570 C CA . LYS A 1 195 ? -22.560 -2.470 36.134 1.00 98.00 195 LYS A CA 1
ATOM 1571 C C . LYS A 1 195 ? -21.794 -2.694 37.437 1.00 98.00 195 LYS A C 1
ATOM 1573 O O . LYS A 1 195 ? -22.266 -3.443 38.286 1.00 98.00 195 LYS A O 1
ATOM 1578 N N . GLU A 1 196 ? -20.618 -2.090 37.594 1.00 97.69 196 GLU A N 1
ATOM 1579 C CA . GLU A 1 196 ? -19.827 -2.217 38.820 1.00 97.69 196 GLU A CA 1
ATOM 1580 C C . GLU A 1 196 ? -20.566 -1.638 40.034 1.00 97.69 196 GLU A C 1
ATOM 1582 O O . GLU A 1 196 ? -20.608 -2.284 41.082 1.00 97.69 196 GLU A O 1
ATOM 1587 N N . GLU A 1 197 ? -21.197 -0.474 39.880 1.00 97.88 197 GLU A N 1
ATOM 1588 C CA . GLU A 1 197 ? -21.975 0.170 40.941 1.00 97.88 197 GLU A CA 1
ATOM 1589 C C . GLU A 1 197 ? -23.185 -0.677 41.347 1.00 97.88 197 GLU A C 1
ATOM 1591 O O . GLU A 1 197 ? -23.349 -1.013 42.519 1.00 97.88 197 GLU A O 1
ATOM 1596 N N . LEU A 1 198 ? -23.971 -1.151 40.376 1.00 97.69 198 LEU A N 1
ATOM 1597 C CA . LEU A 1 198 ? -25.106 -2.037 40.641 1.00 97.69 198 LEU A CA 1
ATOM 1598 C C . LEU A 1 198 ? -24.676 -3.353 41.302 1.00 97.69 198 LEU A C 1
ATOM 1600 O O . LEU A 1 198 ? -25.392 -3.880 42.154 1.00 97.69 198 LEU A O 1
ATOM 1604 N N . LEU A 1 199 ? -23.502 -3.891 40.955 1.00 97.31 199 LEU A N 1
ATOM 1605 C CA . LEU A 1 199 ? -22.951 -5.071 41.625 1.00 97.31 199 LEU A CA 1
ATOM 1606 C C . LEU A 1 199 ? -22.551 -4.776 43.077 1.00 97.31 199 LEU A C 1
ATOM 1608 O O . LEU A 1 199 ? -22.747 -5.638 43.936 1.00 97.31 199 LEU A O 1
ATOM 1612 N N . LYS A 1 200 ? -22.011 -3.588 43.376 1.00 97.69 200 LYS A N 1
ATOM 1613 C CA . LYS A 1 200 ? -21.726 -3.160 44.757 1.00 97.69 200 LYS A CA 1
ATOM 1614 C C . LYS A 1 200 ? -23.015 -2.991 45.551 1.00 97.69 200 LYS A C 1
ATOM 1616 O O . LYS A 1 200 ? -23.123 -3.555 46.639 1.00 97.69 200 LYS A O 1
ATOM 1621 N N . GLU A 1 201 ? -24.010 -2.310 44.988 1.00 97.56 201 GLU A N 1
ATOM 1622 C CA . GLU A 1 201 ? -25.326 -2.164 45.611 1.00 97.56 201 GLU A CA 1
ATOM 1623 C C . GLU A 1 201 ? -25.997 -3.515 45.864 1.00 97.56 201 GLU A C 1
ATOM 1625 O O . GLU A 1 201 ? -26.544 -3.743 46.940 1.00 97.56 201 GLU A O 1
ATOM 1630 N N . SER A 1 202 ? -25.957 -4.422 44.886 1.00 97.56 202 SER A N 1
ATOM 1631 C CA . SER A 1 202 ? -26.531 -5.763 45.008 1.00 97.56 202 SER A CA 1
ATOM 1632 C C . SER A 1 202 ? -25.868 -6.548 46.142 1.00 97.56 202 SER A C 1
ATOM 1634 O O . SER A 1 202 ? -26.573 -7.128 46.966 1.00 97.56 202 SER A O 1
ATOM 1636 N N . LYS A 1 203 ? -24.533 -6.497 46.255 1.00 97.44 203 LYS A N 1
ATOM 1637 C CA . LYS A 1 203 ? -23.793 -7.115 47.368 1.00 97.44 203 LYS A CA 1
ATOM 1638 C C . LYS A 1 203 ? -24.129 -6.482 48.719 1.00 97.44 203 LYS A C 1
ATOM 1640 O O . LYS A 1 203 ? -24.301 -7.206 49.693 1.00 97.44 203 LYS A O 1
ATOM 1645 N N . ALA A 1 204 ? -24.249 -5.156 48.785 1.00 97.19 204 ALA A N 1
ATOM 1646 C CA . ALA A 1 204 ? -24.623 -4.455 50.012 1.00 97.19 204 ALA A CA 1
ATOM 1647 C C . ALA A 1 204 ? -26.047 -4.825 50.460 1.00 97.19 204 ALA A C 1
ATOM 1649 O O . ALA A 1 204 ? -26.259 -5.173 51.619 1.00 97.19 204 ALA A O 1
ATOM 1650 N N . LYS A 1 205 ? -27.010 -4.828 49.530 1.00 96.94 205 LYS A N 1
ATOM 1651 C CA . LYS A 1 205 ? -28.396 -5.253 49.781 1.00 96.94 205 LYS A CA 1
ATOM 1652 C C . LYS A 1 205 ? -28.456 -6.719 50.222 1.00 96.94 205 LYS A C 1
ATOM 1654 O O . LYS A 1 205 ? -29.162 -7.017 51.178 1.00 96.94 205 LYS A O 1
ATOM 1659 N N . ALA A 1 206 ? -27.680 -7.609 49.597 1.00 97.31 206 ALA A N 1
ATOM 1660 C CA . ALA A 1 206 ? -27.577 -9.009 50.014 1.00 97.31 206 ALA A CA 1
ATOM 1661 C C . ALA A 1 206 ? -27.061 -9.143 51.458 1.00 97.31 206 ALA A C 1
ATOM 1663 O O . ALA A 1 206 ? -27.692 -9.819 52.262 1.00 97.31 206 ALA A O 1
ATOM 1664 N N . ALA A 1 207 ? -25.998 -8.419 51.827 1.00 96.56 207 ALA A N 1
ATOM 1665 C CA . ALA A 1 207 ? -25.472 -8.428 53.194 1.00 96.56 207 ALA A CA 1
ATOM 1666 C C . ALA A 1 207 ? -26.481 -7.897 54.231 1.00 96.56 207 ALA A C 1
ATOM 1668 O O . ALA A 1 207 ? -26.557 -8.416 55.345 1.00 96.56 207 ALA A O 1
ATOM 1669 N N . VAL A 1 208 ? -27.280 -6.882 53.876 1.00 97.00 208 VAL A N 1
ATOM 1670 C CA . VAL A 1 208 ? -28.367 -6.381 54.735 1.00 97.00 208 VAL A CA 1
ATOM 1671 C C . VAL A 1 208 ? -29.462 -7.435 54.895 1.00 97.00 208 VAL A C 1
ATOM 1673 O O . VAL A 1 208 ? -29.907 -7.671 56.015 1.00 97.00 208 VAL A O 1
ATOM 1676 N N . VAL A 1 209 ? -29.874 -8.098 53.810 1.00 97.56 209 VAL A N 1
ATOM 1677 C CA . VAL A 1 209 ? -30.868 -9.184 53.861 1.00 97.56 209 VAL A CA 1
ATOM 1678 C C . VAL A 1 209 ? -30.374 -10.336 54.739 1.00 97.56 209 VAL A C 1
ATOM 1680 O O . VAL A 1 209 ? -31.125 -10.808 55.592 1.00 97.56 209 VAL A O 1
ATOM 1683 N N . ASP A 1 210 ? -29.110 -10.736 54.601 1.00 97.06 210 ASP A N 1
ATOM 1684 C CA . ASP A 1 210 ? -28.500 -11.765 55.447 1.00 97.06 210 ASP A CA 1
ATOM 1685 C C . ASP A 1 210 ? -28.468 -11.343 56.926 1.00 97.06 210 ASP A C 1
ATOM 1687 O O . ASP A 1 210 ? -28.775 -12.148 57.806 1.00 97.06 210 ASP A O 1
ATOM 1691 N N . ASN A 1 211 ? -28.174 -10.072 57.223 1.00 97.12 211 ASN A N 1
ATOM 1692 C CA . ASN A 1 211 ? -28.218 -9.552 58.592 1.00 97.12 211 ASN A CA 1
ATOM 1693 C C . ASN A 1 211 ? -29.641 -9.580 59.175 1.00 97.12 211 ASN A C 1
ATOM 1695 O O . ASN A 1 211 ? -29.843 -10.079 60.282 1.00 97.12 211 ASN A O 1
ATOM 1699 N N . VAL A 1 212 ? -30.635 -9.099 58.420 1.00 97.00 212 VAL A N 1
ATOM 1700 C CA . VAL A 1 212 ? -32.048 -9.113 58.834 1.00 97.00 212 VAL A CA 1
ATOM 1701 C C . VAL A 1 212 ? -32.518 -10.543 59.087 1.00 97.00 212 VAL A C 1
ATOM 1703 O O . VAL A 1 212 ? -33.187 -10.794 60.087 1.00 97.00 212 VAL A O 1
ATOM 1706 N N . LYS A 1 213 ? -32.117 -11.501 58.244 1.00 96.75 213 LYS A N 1
ATOM 1707 C CA . LYS A 1 213 ? -32.415 -12.922 58.443 1.00 96.75 213 LYS A CA 1
ATOM 1708 C C . LYS A 1 213 ? -31.888 -13.430 59.790 1.00 96.75 213 LYS A C 1
ATOM 1710 O O . LYS A 1 213 ? -32.644 -14.037 60.542 1.00 96.75 213 LYS A O 1
ATOM 1715 N N . VAL A 1 214 ? -30.638 -13.115 60.138 1.00 96.88 214 VAL A N 1
ATOM 1716 C CA . VAL A 1 214 ? -30.046 -13.486 61.439 1.00 96.88 214 VAL A CA 1
ATOM 1717 C C . VAL A 1 214 ? -30.800 -12.849 62.614 1.00 96.88 214 VAL A C 1
ATOM 1719 O O . VAL A 1 214 ? -31.019 -13.505 63.637 1.00 96.88 214 VAL A O 1
ATOM 1722 N N . GLN A 1 215 ? -31.227 -11.589 62.490 1.00 95.62 215 GLN A N 1
ATOM 1723 C CA . GLN A 1 215 ? -32.027 -10.927 63.527 1.00 95.62 215 GLN A CA 1
ATOM 1724 C C . GLN A 1 215 ? -33.400 -11.589 63.703 1.00 95.62 215 GLN A C 1
ATOM 1726 O O . GLN A 1 215 ? -33.814 -11.829 64.837 1.00 95.62 215 GLN A O 1
ATOM 1731 N N . ILE A 1 216 ? -34.076 -11.936 62.603 1.00 96.44 216 ILE A N 1
ATOM 1732 C CA . ILE A 1 216 ? -35.352 -12.666 62.631 1.00 96.44 216 ILE A CA 1
ATOM 1733 C C . ILE A 1 216 ? -35.170 -14.030 63.302 1.00 96.44 216 ILE A C 1
ATOM 1735 O O . ILE A 1 216 ? -35.919 -14.345 64.224 1.00 96.44 216 ILE A O 1
ATOM 1739 N N . ASP A 1 217 ? -34.149 -14.803 62.926 1.00 95.44 217 ASP A N 1
ATOM 1740 C CA . ASP A 1 217 ? -33.868 -16.109 63.538 1.00 95.44 217 ASP A CA 1
ATOM 1741 C C . ASP A 1 217 ? -33.623 -15.987 65.054 1.00 95.44 217 ASP A C 1
ATOM 1743 O O . ASP A 1 217 ? -34.045 -16.838 65.842 1.00 95.44 217 ASP A O 1
ATOM 1747 N N . THR A 1 218 ? -32.968 -14.905 65.486 1.00 95.81 218 THR A N 1
ATOM 1748 C CA . THR A 1 218 ? -32.722 -14.613 66.907 1.00 95.81 218 THR A CA 1
ATOM 1749 C C . THR A 1 218 ? -34.018 -14.260 67.638 1.00 95.81 218 THR A C 1
ATOM 1751 O O . THR A 1 218 ? -34.292 -14.811 68.704 1.00 95.81 218 THR A O 1
ATOM 1754 N N . LEU A 1 219 ? -34.848 -13.388 67.058 1.00 95.75 219 LEU A N 1
ATOM 1755 C CA . LEU A 1 219 ? -36.163 -13.035 67.598 1.00 95.75 219 LEU A CA 1
ATOM 1756 C C . LEU A 1 219 ? -37.081 -14.255 67.696 1.00 95.75 219 LEU A C 1
ATOM 1758 O O . LEU A 1 219 ? -37.734 -14.430 68.719 1.00 95.75 219 LEU A O 1
ATOM 1762 N N . MET A 1 220 ? -37.097 -15.127 66.684 1.00 95.31 220 MET A N 1
ATOM 1763 C CA . MET A 1 220 ? -37.877 -16.367 66.705 1.00 95.31 220 MET A CA 1
ATOM 1764 C C . MET A 1 220 ? -37.422 -17.306 67.826 1.00 95.31 220 MET A C 1
ATOM 1766 O O . MET A 1 220 ? -38.266 -17.866 68.524 1.00 95.31 220 MET A O 1
ATOM 1770 N N . LYS A 1 221 ? -36.107 -17.447 68.054 1.00 94.69 221 LYS A N 1
ATOM 1771 C CA . LYS A 1 221 ? -35.575 -18.225 69.188 1.00 94.69 221 LYS A CA 1
ATOM 1772 C C . LYS A 1 221 ? -35.995 -17.632 70.532 1.00 94.69 221 LYS A C 1
ATOM 1774 O O . LYS A 1 221 ? -36.521 -18.360 71.367 1.00 94.69 221 LYS A O 1
ATOM 1779 N N . MET A 1 222 ? -35.835 -16.321 70.721 1.00 94.88 222 MET A N 1
ATOM 1780 C CA . MET A 1 222 ? -36.253 -15.648 71.957 1.00 94.88 222 MET A CA 1
ATOM 1781 C C . MET A 1 222 ? -37.765 -15.750 72.184 1.00 94.88 222 MET A C 1
ATOM 1783 O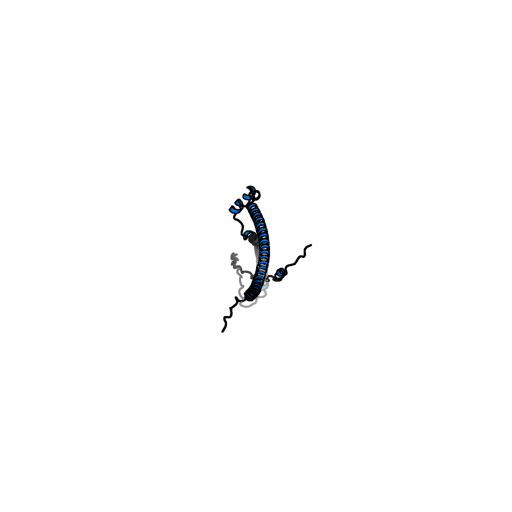 O . MET A 1 222 ? -38.198 -16.044 73.293 1.00 94.88 222 MET A O 1
ATOM 1787 N N . ALA A 1 223 ? -38.581 -15.557 71.145 1.00 94.06 223 ALA A N 1
ATOM 1788 C CA . ALA A 1 223 ? -40.031 -15.705 71.227 1.00 94.06 223 ALA A CA 1
ATOM 1789 C C . ALA A 1 223 ? -40.434 -17.141 71.591 1.00 94.06 223 ALA A C 1
ATOM 1791 O O . ALA A 1 223 ? -41.322 -17.329 72.418 1.00 94.06 223 ALA A O 1
ATOM 1792 N N . ALA A 1 224 ? -39.753 -18.152 71.042 1.00 92.56 224 ALA A N 1
ATOM 1793 C CA . ALA A 1 224 ? -39.972 -19.548 71.414 1.00 92.56 224 ALA A CA 1
ATOM 1794 C C . ALA A 1 224 ? -39.597 -19.826 72.882 1.00 92.56 224 ALA A C 1
ATOM 1796 O O . ALA A 1 224 ? -40.295 -20.572 73.564 1.00 92.56 224 ALA A O 1
ATOM 1797 N N . GLU A 1 225 ? -38.520 -19.226 73.394 1.00 92.56 225 GLU A N 1
ATOM 1798 C CA . GLU A 1 225 ? -38.137 -19.334 74.808 1.00 92.56 225 GLU A CA 1
ATOM 1799 C C . GLU A 1 225 ? -39.126 -18.628 75.744 1.00 92.56 225 GLU A C 1
ATOM 1801 O O . GLU A 1 225 ? -39.502 -19.188 76.773 1.00 92.56 225 GLU A O 1
ATOM 1806 N N . VAL A 1 226 ? -39.577 -17.422 75.391 1.00 91.69 226 VAL A N 1
ATOM 1807 C CA . VAL A 1 226 ? -40.600 -16.692 76.155 1.00 91.69 226 VAL A CA 1
ATOM 1808 C C . VAL A 1 226 ? -41.930 -17.439 76.120 1.00 91.69 226 VAL A C 1
ATOM 1810 O O . VAL A 1 226 ? -42.552 -17.583 77.165 1.00 91.69 226 VAL A O 1
ATOM 1813 N N . GLY A 1 227 ? -42.336 -17.975 74.965 1.00 86.75 227 GLY A N 1
ATOM 1814 C CA . GLY A 1 227 ? -43.534 -18.805 74.830 1.00 86.75 227 GLY A CA 1
ATOM 1815 C C . GLY A 1 227 ? -43.502 -20.016 75.762 1.00 86.75 227 GLY A C 1
ATOM 1816 O O . GLY A 1 227 ? -44.455 -20.230 76.500 1.00 86.75 227 GLY A O 1
ATOM 1817 N N . LYS A 1 228 ? -42.369 -20.731 75.832 1.00 89.75 228 LYS A N 1
ATOM 1818 C CA . LYS A 1 228 ? -42.176 -21.826 76.800 1.00 89.75 228 LYS A CA 1
ATOM 1819 C C . LYS A 1 228 ? -42.331 -21.360 78.249 1.00 89.75 228 LYS A C 1
ATOM 1821 O O . LYS A 1 228 ? -43.020 -22.016 79.018 1.00 89.75 228 LYS A O 1
ATOM 1826 N N . LYS A 1 229 ? -41.722 -20.226 78.618 1.00 87.94 229 LYS A N 1
ATOM 1827 C CA . LYS A 1 229 ? -41.837 -19.663 79.977 1.00 87.94 229 LYS A CA 1
ATOM 1828 C C . LYS A 1 229 ? -43.266 -19.235 80.311 1.00 87.94 229 LYS A C 1
ATOM 1830 O O . LYS A 1 229 ? -43.701 -19.401 81.444 1.00 87.94 229 LYS A O 1
ATOM 1835 N N . VAL A 1 230 ? -43.991 -18.664 79.350 1.00 87.62 230 VAL A N 1
ATOM 1836 C CA . VAL A 1 230 ? -45.395 -18.273 79.524 1.00 87.62 230 VAL A CA 1
ATOM 1837 C C . VAL A 1 230 ? -46.284 -19.508 79.661 1.00 87.62 230 VAL A C 1
ATOM 1839 O O . VAL A 1 230 ? -47.088 -19.534 80.582 1.00 87.62 230 VAL A O 1
ATOM 1842 N N . ASP A 1 231 ? -46.108 -20.543 78.836 1.00 83.31 231 ASP A N 1
ATOM 1843 C CA . ASP A 1 231 ? -46.829 -21.820 78.979 1.00 83.31 231 ASP A CA 1
ATOM 1844 C C . ASP A 1 231 ? -46.564 -22.476 80.341 1.00 83.31 231 ASP A C 1
ATOM 1846 O O . ASP A 1 231 ? -47.488 -22.982 80.980 1.00 83.31 231 ASP A O 1
ATOM 1850 N N . GLU A 1 232 ? -45.321 -22.428 80.824 1.00 83.31 232 GLU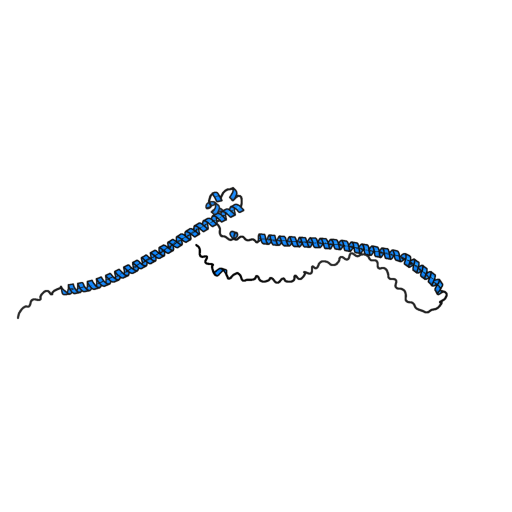 A N 1
ATOM 1851 C CA . GLU A 1 232 ? -44.944 -22.913 82.153 1.00 83.31 232 GLU A CA 1
ATOM 1852 C C . GLU A 1 232 ? -45.656 -22.113 83.263 1.00 83.31 232 GLU A C 1
ATOM 1854 O O . GLU A 1 232 ? -46.276 -22.698 84.152 1.00 83.31 232 GLU A O 1
ATOM 1859 N N . LEU A 1 233 ? -45.679 -20.777 83.165 1.00 76.25 233 LEU A N 1
ATOM 1860 C CA . LEU A 1 233 ? -46.370 -19.895 84.117 1.00 76.25 233 LEU A CA 1
ATOM 1861 C C . LEU A 1 233 ? -47.905 -20.047 84.083 1.00 76.25 233 LEU A C 1
ATOM 1863 O O . LEU A 1 233 ? -48.552 -20.056 85.135 1.00 76.25 233 LEU A O 1
ATOM 1867 N N . VAL A 1 234 ? -48.501 -20.210 82.901 1.00 74.50 234 VAL A N 1
ATOM 1868 C CA . VAL A 1 234 ? -49.944 -20.458 82.721 1.00 74.50 234 VAL A CA 1
ATOM 1869 C C . VAL A 1 234 ? -50.327 -21.837 83.269 1.00 74.50 234 VAL A C 1
ATOM 1871 O O . VAL A 1 234 ? -51.338 -21.966 83.957 1.00 74.50 234 VAL A O 1
ATOM 1874 N N . SER A 1 235 ? -49.475 -22.849 83.081 1.00 63.03 235 SER A N 1
ATOM 1875 C CA . SER A 1 235 ? -49.665 -24.182 83.671 1.00 63.03 235 SER A CA 1
ATOM 1876 C C . SER A 1 235 ? -49.588 -24.161 85.205 1.00 63.03 235 SER A C 1
ATOM 1878 O O . SER A 1 235 ? -50.303 -24.912 85.860 1.00 63.03 235 SER A O 1
ATOM 1880 N N . THR A 1 236 ? -48.779 -23.271 85.799 1.00 58.53 236 THR A N 1
ATOM 1881 C CA . THR A 1 236 ? -48.701 -23.101 87.266 1.00 58.53 236 THR A CA 1
ATOM 1882 C C . THR A 1 236 ? -49.813 -22.242 87.883 1.00 58.53 236 THR A C 1
ATOM 1884 O O . THR A 1 236 ? -50.044 -22.331 89.086 1.00 58.53 236 THR A O 1
ATOM 1887 N N . THR A 1 237 ? -50.524 -21.426 87.095 1.00 49.72 237 THR A N 1
ATOM 1888 C CA . THR A 1 237 ? -51.657 -20.602 87.575 1.00 49.72 237 THR A CA 1
ATOM 1889 C C . THR A 1 237 ? -53.022 -21.272 87.399 1.00 49.72 237 THR A C 1
ATOM 1891 O O . THR A 1 237 ? -54.014 -20.793 87.951 1.00 49.72 237 THR A O 1
ATOM 1894 N N . ALA A 1 238 ? -53.081 -22.432 86.739 1.00 47.22 238 ALA A N 1
ATOM 1895 C CA . ALA A 1 238 ? -54.212 -23.349 86.834 1.00 47.22 238 ALA A CA 1
ATOM 1896 C C . ALA A 1 238 ? -54.221 -24.039 88.215 1.00 47.22 238 ALA A C 1
ATOM 1898 O O . ALA A 1 238 ? -53.776 -25.174 88.377 1.00 47.22 238 ALA A O 1
ATOM 1899 N N . VAL A 1 239 ? -54.713 -23.335 89.238 1.00 43.72 239 VAL A N 1
ATOM 1900 C CA . VAL A 1 239 ? -55.018 -23.934 90.546 1.00 43.72 239 VAL A CA 1
ATOM 1901 C C . VAL A 1 239 ? -56.103 -25.013 90.370 1.00 43.72 239 VAL A C 1
ATOM 1903 O O . VAL A 1 239 ? -57.089 -24.777 89.665 1.00 43.72 239 VAL A O 1
ATOM 1906 N N . PRO A 1 240 ? -55.945 -26.188 91.007 1.00 47.56 240 PRO A N 1
ATOM 1907 C CA . PRO A 1 240 ? -56.871 -27.310 90.913 1.00 47.56 240 PRO A CA 1
ATOM 1908 C C . PRO A 1 240 ? -58.260 -26.953 91.449 1.00 47.56 240 PRO A C 1
ATOM 1910 O O . PRO A 1 240 ? -58.408 -26.431 92.556 1.00 47.56 240 PRO A O 1
ATOM 1913 N N . SER A 1 241 ? -59.290 -27.301 90.675 1.00 41.69 241 SER A N 1
ATOM 1914 C CA . SER A 1 241 ? -60.661 -27.382 91.173 1.00 41.69 241 SER A CA 1
ATOM 1915 C C . SER A 1 241 ? -60.701 -28.392 92.322 1.00 41.69 241 SER A C 1
ATOM 1917 O O . SER A 1 241 ? -60.276 -29.540 92.176 1.00 41.69 241 SER A O 1
ATOM 1919 N N . ALA A 1 242 ? -61.138 -27.916 93.483 1.00 40.31 242 ALA A N 1
ATOM 1920 C CA . ALA A 1 242 ? -61.177 -28.639 94.739 1.00 40.31 242 ALA A CA 1
ATOM 1921 C C . ALA A 1 242 ? -62.010 -29.929 94.641 1.00 40.31 242 ALA A C 1
ATOM 1923 O O . ALA A 1 242 ? -63.201 -29.895 94.337 1.00 40.31 242 ALA A O 1
ATOM 1924 N N . SER A 1 243 ? -61.397 -31.063 94.980 1.00 48.66 243 SER A N 1
ATOM 1925 C CA . SER A 1 243 ? -62.111 -32.280 95.358 1.00 48.66 243 SER A CA 1
ATOM 1926 C C . SER A 1 243 ? -62.603 -32.155 96.804 1.00 48.66 243 SER A C 1
ATOM 1928 O O . SER A 1 243 ? -61.806 -32.095 97.741 1.00 48.66 243 SER A O 1
ATOM 1930 N N . THR A 1 244 ? -63.919 -32.121 96.978 1.00 46.72 244 THR A N 1
ATOM 1931 C CA . THR A 1 244 ? -64.648 -32.290 98.246 1.00 46.72 244 THR A CA 1
ATOM 1932 C C . THR A 1 244 ? -64.318 -33.621 98.942 1.00 46.72 244 THR A C 1
ATOM 1934 O O . THR A 1 244 ? -64.309 -34.649 98.264 1.00 46.72 244 THR A O 1
ATOM 1937 N N . PRO A 1 245 ? -64.145 -33.659 100.280 1.00 56.56 245 PRO A N 1
ATOM 1938 C CA . PRO A 1 245 ? -64.179 -34.895 101.056 1.00 56.56 245 PRO A CA 1
ATOM 1939 C C . PRO A 1 245 ? -65.619 -35.227 101.491 1.00 56.56 245 PRO A C 1
ATOM 1941 O O . PRO A 1 245 ? -66.397 -34.342 101.847 1.00 56.56 245 PRO A O 1
ATOM 1944 N N . THR A 1 246 ? -65.977 -36.511 101.484 1.00 51.88 246 THR A N 1
ATOM 1945 C CA . THR A 1 246 ? -67.224 -37.060 102.054 1.00 51.88 246 THR A CA 1
ATOM 1946 C C . THR A 1 246 ? -66.849 -38.007 103.207 1.00 51.88 246 THR A C 1
ATOM 1948 O O . THR A 1 246 ? -65.871 -38.738 103.049 1.00 51.88 246 THR A O 1
ATOM 1951 N N . PRO A 1 247 ? -67.540 -37.989 104.366 1.00 64.38 247 PRO A N 1
ATOM 1952 C CA . PRO A 1 247 ? -67.079 -38.670 105.578 1.00 64.38 247 PRO A CA 1
ATOM 1953 C C . PRO A 1 247 ? -67.606 -40.108 105.699 1.00 64.38 247 PRO A C 1
ATOM 1955 O O . PRO A 1 247 ? -68.764 -40.366 105.366 1.00 64.38 247 PRO A O 1
ATOM 1958 N N . SER A 1 248 ? -66.788 -41.011 106.251 1.00 49.84 248 SER A N 1
ATOM 1959 C CA . SER A 1 248 ? -67.150 -42.090 107.197 1.00 49.84 248 SER A CA 1
ATOM 1960 C C . SER A 1 248 ? -65.886 -42.730 107.756 1.00 49.84 248 SER A C 1
ATOM 1962 O O . SER A 1 248 ? -64.970 -42.995 106.947 1.00 49.84 248 SER A O 1
#